Protein 2QQS (pdb70)

Sequence (227 aa):
QSITAGQKVISKHKNGRFYQCEVVRLTTETFYEVNFDDGSFSDNLYPEDIVSQDCLQFGPPAEGEVVQVRWTDGQVYGAKFVASHPIQMYQVEFEDGSQLVVKRDDVYTITAGQKVISKHKNGRFYQCEVVRLTTETFYEVNFDDGSFSDNLYPEDIVSQDCLQFGPPAEGEVVQVRWTDGQVYGAKFVASHPIQMYQVEFEDGSQLVVKRDDVYTLRHRVRHRVLR

Solvent-accessible surface area: 13959 Å² total

Structure (mmCIF, N/CA/C/O backbone):
data_2QQS
#
_entry.id   2QQS
#
_cell.length_a   54.970
_cell.length_b   27.689
_cell.length_c   82.424
_cell.angle_alpha   90.00
_cell.angle_beta   90.77
_cell.angle_gamma   90.00
#
_symmetry.space_group_name_H-M   'P 1 21 1'
#
loop_
_entity.id
_entity.type
_entity.pdbx_description
1 polymer 'JmjC domain-containing histone demethylation protein 3A'
2 polymer 'METHYLATED HISTONE H4 PEPTIDE'
3 water water
#
loop_
_atom_site.group_PDB
_atom_site.id
_atom_site.type_symbol
_atom_site.label_atom_id
_atom_site.label_alt_id
_atom_site.label_comp_id
_atom_site.label_asym_id
_atom_site.label_entity_id
_atom_site.label_seq_id
_atom_site.pdbx_PDB_ins_code
_atom_site.Cartn_x
_atom_site.Cartn_y
_atom_site.Cartn_z
_atom_site.occupancy
_atom_site.B_iso_or_equiv
_atom_site.auth_seq_id
_atom_site.auth_comp_id
_atom_site.auth_asym_id
_atom_site.auth_atom_id
_atom_site.pdbx_PDB_model_num
ATOM 1 N N . GLN A 1 4 ? 28.749 10.037 -5.279 1.00 40.09 897 GLN A N 1
ATOM 2 C CA . GLN A 1 4 ? 28.628 9.225 -4.030 1.00 40.15 897 GLN A CA 1
ATOM 3 C C . GLN A 1 4 ? 27.153 8.967 -3.635 1.00 39.80 897 GLN A C 1
ATOM 4 O O . GLN A 1 4 ? 26.661 7.831 -3.716 1.00 39.86 897 GLN A O 1
ATOM 10 N N . SER A 1 5 ? 26.459 10.024 -3.212 1.00 39.11 898 SER A N 1
ATOM 11 C CA . SER A 1 5 ? 25.115 9.900 -2.680 1.00 38.09 898 SER A CA 1
ATOM 12 C C . SER A 1 5 ? 24.095 10.771 -3.414 1.00 37.61 898 SER A C 1
ATOM 13 O O . SER A 1 5 ? 24.413 11.811 -3.988 1.00 37.42 898 SER A O 1
ATOM 16 N N . ILE A 1 6 ? 22.844 10.348 -3.312 1.00 37.21 899 ILE A N 1
ATOM 17 C CA . ILE A 1 6 ? 21.778 10.665 -4.266 1.00 36.57 899 ILE A CA 1
ATOM 18 C C . ILE A 1 6 ? 20.902 11.873 -3.855 1.00 36.27 899 ILE A C 1
ATOM 19 O O . ILE A 1 6 ? 20.680 12.111 -2.664 1.00 36.45 899 ILE A O 1
ATOM 24 N N . THR A 1 7 ? 20.424 12.631 -4.846 1.00 35.82 900 THR A N 1
ATOM 25 C CA . THR A 1 7 ? 19.437 13.709 -4.639 1.00 35.31 900 THR A CA 1
ATOM 26 C C . THR A 1 7 ? 18.373 13.630 -5.718 1.00 34.60 900 THR A C 1
ATOM 27 O O . THR A 1 7 ? 18.604 12.976 -6.738 1.00 34.66 900 THR A O 1
ATOM 31 N N . ALA A 1 8 ? 17.235 14.309 -5.506 1.00 33.56 901 ALA A N 1
ATOM 32 C CA . ALA A 1 8 ? 16.081 14.251 -6.440 1.00 32.60 901 ALA A CA 1
ATOM 33 C C . ALA A 1 8 ? 16.379 14.899 -7.783 1.00 31.85 901 ALA A C 1
ATOM 34 O O . ALA A 1 8 ? 17.063 15.919 -7.843 1.00 32.31 901 ALA A O 1
ATOM 36 N N . GLY A 1 9 ? 15.865 14.302 -8.851 1.00 30.82 902 GLY A N 1
ATOM 37 C CA . GLY A 1 9 ? 16.148 14.762 -10.202 1.00 30.23 902 GLY A CA 1
ATOM 38 C C . GLY A 1 9 ? 17.248 13.973 -10.895 1.00 29.73 902 GLY A C 1
ATOM 39 O O . GLY A 1 9 ? 17.557 14.203 -12.069 1.00 29.32 902 GLY A O 1
ATOM 40 N N . GLN A 1 10 ? 17.817 13.017 -10.172 1.00 29.12 903 GLN A N 1
ATOM 41 C CA . GLN A 1 10 ? 18.964 12.273 -10.657 1.00 28.86 903 GLN A CA 1
ATOM 42 C C . GLN A 1 10 ? 18.604 11.015 -11.446 1.00 28.40 903 GLN A C 1
ATOM 43 O O . GLN A 1 10 ? 17.706 10.275 -11.072 1.00 28.23 903 GLN A O 1
ATOM 49 N N . LYS A 1 11 ? 19.317 10.782 -12.539 1.00 27.88 904 LYS A N 1
ATOM 50 C CA . LYS A 1 11 ? 19.139 9.571 -13.311 1.00 27.50 904 LYS A CA 1
ATOM 51 C C . LYS A 1 11 ? 19.926 8.468 -12.614 1.00 27.14 904 LYS A C 1
ATOM 52 O O . LYS A 1 11 ? 21.046 8.697 -12.169 1.00 27.19 904 LYS A O 1
ATOM 58 N N . VAL A 1 12 ? 19.325 7.283 -12.495 1.00 26.69 905 VAL A N 1
ATOM 59 C CA . VAL A 1 12 ? 19.922 6.127 -11.784 1.00 26.38 905 VAL A CA 1
ATOM 60 C C . VAL A 1 12 ? 19.434 4.845 -12.440 1.00 26.26 905 VAL A C 1
ATOM 61 O O . VAL A 1 12 ? 18.561 4.902 -13.303 1.00 26.78 905 VAL A O 1
ATOM 65 N N . ILE A 1 13 ? 19.968 3.692 -12.045 1.00 25.96 906 ILE A N 1
ATOM 66 C CA . ILE A 1 13 ? 19.438 2.427 -12.579 1.00 25.99 906 ILE A CA 1
ATOM 67 C C . ILE A 1 13 ? 18.923 1.444 -11.518 1.00 25.51 906 ILE A C 1
ATOM 68 O O . ILE A 1 13 ? 19.659 1.020 -10.622 1.00 25.43 906 ILE A O 1
ATOM 73 N N . SER A 1 14 ? 17.647 1.086 -11.664 1.00 25.09 907 SER A N 1
ATOM 74 C CA . SER A 1 14 ? 16.904 0.323 -10.678 1.00 24.69 907 SER A CA 1
ATOM 75 C C . SER A 1 14 ? 15.888 -0.604 -11.338 1.00 24.38 907 SER A C 1
ATOM 76 O O . SER A 1 14 ? 15.405 -0.317 -12.439 1.00 24.81 907 SER A O 1
ATOM 79 N N . LYS A 1 15 ? 15.528 -1.681 -10.635 1.00 23.74 908 LYS A N 1
ATOM 80 C CA . LYS A 1 15 ? 14.596 -2.683 -11.163 1.00 23.08 908 LYS A CA 1
ATOM 81 C C . LYS A 1 15 ? 13.107 -2.267 -11.223 1.00 22.53 908 LYS A C 1
ATOM 82 O O . LYS A 1 15 ? 12.510 -1.850 -10.228 1.00 21.94 908 LYS A O 1
ATOM 88 N N . HIS A 1 16 ? 12.545 -2.392 -12.425 1.00 22.26 909 HIS A N 1
ATOM 89 C CA . HIS A 1 16 ? 11.131 -2.159 -12.728 1.00 22.03 909 HIS A CA 1
ATOM 90 C C . HIS A 1 16 ? 10.349 -3.419 -12.389 1.00 22.27 909 HIS A C 1
ATOM 91 O O . HIS A 1 16 ? 10.925 -4.504 -12.371 1.00 22.75 909 HIS A O 1
ATOM 98 N N . LYS A 1 17 ? 9.048 -3.303 -12.122 1.00 22.34 910 LYS A N 1
ATOM 99 C CA . LYS A 1 17 ? 8.266 -4.481 -11.685 1.00 22.54 910 LYS A CA 1
ATOM 100 C C . LYS A 1 17 ? 8.297 -5.677 -12.649 1.00 22.49 910 LYS A C 1
ATOM 101 O O . LYS A 1 17 ? 8.043 -6.816 -12.237 1.00 22.41 910 LYS A O 1
ATOM 107 N N . ASN A 1 18 ? 8.596 -5.429 -13.922 1.00 22.31 911 ASN A N 1
ATOM 108 C CA . ASN A 1 18 ? 8.726 -6.527 -14.882 1.00 22.69 911 ASN A CA 1
ATOM 109 C C . ASN A 1 18 ? 9.952 -7.445 -14.632 1.00 22.61 911 ASN A C 1
ATOM 110 O O . ASN A 1 18 ? 10.033 -8.530 -15.211 1.00 22.43 911 ASN A O 1
ATOM 115 N N . GLY A 1 19 ? 10.879 -6.996 -13.771 1.00 22.59 912 GLY A N 1
ATOM 116 C CA . GLY A 1 19 ? 12.042 -7.783 -13.316 1.00 22.30 912 GLY A CA 1
ATOM 117 C C . GLY A 1 19 ? 13.384 -7.390 -13.932 1.00 22.22 912 GLY A C 1
ATOM 118 O O . GLY A 1 19 ? 14.397 -8.066 -13.731 1.00 22.43 912 GLY A O 1
ATOM 119 N N . ARG A 1 20 ? 13.389 -6.287 -14.676 1.00 21.88 913 ARG A N 1
ATOM 120 C CA . ARG A 1 20 ? 14.550 -5.849 -15.436 1.00 21.40 913 ARG A CA 1
ATOM 121 C C . ARG A 1 20 ? 15.048 -4.478 -14.966 1.00 21.63 913 ARG A C 1
ATOM 122 O O . ARG A 1 20 ? 14.302 -3.702 -14.347 1.00 21.41 913 ARG A O 1
ATOM 130 N N . PHE A 1 21 ? 16.308 -4.179 -15.283 1.00 21.63 914 PHE A N 1
ATOM 131 C CA . PHE A 1 21 ? 16.918 -2.913 -14.902 1.00 21.72 914 PHE A CA 1
ATOM 132 C C . PHE A 1 21 ? 16.760 -1.833 -15.965 1.00 22.40 914 PHE A C 1
ATOM 133 O O . PHE A 1 21 ? 16.969 -2.090 -17.177 1.00 22.48 914 PHE A O 1
ATOM 141 N N . TYR A 1 22 ? 16.405 -0.632 -15.487 1.00 22.27 915 TYR A N 1
ATOM 142 C CA . TYR A 1 22 ? 16.101 0.503 -16.331 1.00 22.41 915 TYR A CA 1
ATOM 143 C C . TYR A 1 22 ? 16.647 1.783 -15.779 1.00 22.61 915 TYR A C 1
ATOM 144 O O . TYR A 1 22 ? 16.840 1.907 -14.589 1.00 22.27 915 TYR A O 1
ATOM 153 N N . GLN A 1 23 ? 16.842 2.749 -16.666 1.00 23.36 916 GLN A N 1
ATOM 154 C CA . GLN A 1 23 ? 16.977 4.143 -16.284 1.00 24.16 916 GLN A CA 1
ATOM 155 C C . GLN A 1 23 ? 15.790 4.572 -15.449 1.00 24.96 916 GLN A C 1
ATOM 156 O O . GLN A 1 23 ? 14.645 4.239 -15.778 1.00 24.85 916 GLN A O 1
ATOM 162 N N . CYS A 1 24 ? 16.082 5.320 -14.382 1.00 25.77 917 CYS A N 1
ATOM 163 C CA . CYS A 1 24 ? 15.091 5.841 -13.450 1.00 26.57 917 CYS A CA 1
ATOM 164 C C . CYS A 1 24 ? 15.500 7.241 -13.059 1.00 27.05 917 CYS A C 1
ATOM 165 O O . CYS A 1 24 ? 16.676 7.479 -12.843 1.00 27.67 917 CYS A O 1
ATOM 168 N N . GLU A 1 25 ? 14.538 8.161 -12.967 1.00 27.74 918 GLU A N 1
ATOM 169 C CA . GLU A 1 25 ? 14.760 9.464 -12.354 1.00 28.01 918 GLU A CA 1
ATOM 170 C C . GLU A 1 25 ? 14.114 9.498 -10.964 1.00 28.32 918 GLU A C 1
ATOM 171 O O . GLU A 1 25 ? 12.910 9.252 -10.805 1.00 28.42 918 GLU A O 1
ATOM 177 N N . VAL A 1 26 ? 14.941 9.776 -9.959 1.00 28.84 919 VAL A N 1
ATOM 178 C CA . VAL A 1 26 ? 14.514 9.938 -8.571 1.00 28.61 919 VAL A CA 1
ATOM 179 C C . VAL A 1 26 ? 13.679 11.208 -8.532 1.00 28.89 919 VAL A C 1
ATOM 180 O O . VAL A 1 26 ? 14.201 12.294 -8.748 1.00 29.20 919 VAL A O 1
ATOM 184 N N . VAL A 1 27 ? 12.382 11.071 -8.297 1.00 29.33 920 VAL A N 1
ATOM 185 C CA . VAL A 1 27 ? 11.486 12.228 -8.283 1.00 30.02 920 VAL A CA 1
ATOM 186 C C . VAL A 1 27 ? 11.344 12.789 -6.877 1.00 30.53 920 VAL A C 1
ATOM 187 O O . VAL A 1 27 ? 10.954 13.947 -6.693 1.00 30.51 920 VAL A O 1
ATOM 191 N N . ARG A 1 28 ? 11.678 11.956 -5.893 1.00 31.00 921 ARG A N 1
ATOM 192 C CA . ARG A 1 28 ? 11.420 12.260 -4.492 1.00 31.66 921 ARG A CA 1
ATOM 193 C C . ARG A 1 28 ? 12.223 11.350 -3.532 1.00 31.82 921 ARG A C 1
ATOM 194 O O . ARG A 1 28 ? 12.498 10.176 -3.829 1.00 31.29 921 ARG A O 1
ATOM 202 N N . LEU A 1 29 ? 12.598 11.943 -2.396 1.00 31.93 922 LEU A N 1
ATOM 203 C CA . LEU A 1 29 ? 13.307 11.290 -1.312 1.00 31.94 922 LEU A CA 1
ATOM 204 C C . LEU A 1 29 ? 12.452 11.306 -0.053 1.00 31.59 922 LEU A C 1
ATOM 205 O O . LEU A 1 29 ? 11.958 12.357 0.352 1.00 31.26 922 LEU A O 1
ATOM 210 N N . THR A 1 30 ? 12.292 10.142 0.571 1.00 31.57 923 THR A N 1
ATOM 211 C CA . THR A 1 30 ? 11.594 10.036 1.859 1.00 31.53 923 THR A CA 1
ATOM 212 C C . THR A 1 30 ? 12.376 9.198 2.864 1.00 31.41 923 THR A C 1
ATOM 213 O O . THR A 1 30 ? 12.900 8.124 2.533 1.00 31.41 923 THR A O 1
ATOM 217 N N . THR A 1 31 ? 12.448 9.678 4.098 1.00 31.11 924 THR A N 1
ATOM 218 C CA . THR A 1 31 ? 12.900 8.817 5.172 1.00 30.91 924 THR A CA 1
ATOM 219 C C . THR A 1 31 ? 11.710 8.002 5.665 1.00 30.33 924 THR A C 1
ATOM 220 O O . THR A 1 31 ? 10.620 8.526 5.891 1.00 30.13 924 THR A O 1
ATOM 224 N N . GLU A 1 32 ? 11.908 6.699 5.765 1.00 29.97 925 GLU A N 1
ATOM 225 C CA . GLU A 1 32 ? 10.844 5.822 6.184 1.00 29.70 925 GLU A CA 1
ATOM 226 C C . GLU A 1 32 ? 11.381 4.698 7.044 1.00 29.28 925 GLU A C 1
ATOM 227 O O . GLU A 1 32 ? 12.310 3.990 6.660 1.00 28.78 925 GLU A O 1
ATOM 233 N N . THR A 1 33 ? 10.738 4.547 8.203 1.00 29.26 926 THR A N 1
ATOM 234 C CA . THR A 1 33 ? 11.209 3.728 9.328 1.00 28.76 926 THR A CA 1
ATOM 235 C C . THR A 1 33 ? 10.586 2.324 9.366 1.00 27.88 926 THR A C 1
ATOM 236 O O . THR A 1 33 ? 9.381 2.156 9.195 1.00 28.10 926 THR A O 1
ATOM 240 N N . PHE A 1 34 ? 11.419 1.322 9.622 1.00 26.87 927 PHE A N 1
ATOM 241 C CA . PHE A 1 34 ? 10.965 -0.055 9.773 1.00 25.37 927 PHE A CA 1
ATOM 242 C C . PHE A 1 34 ? 11.284 -0.519 11.186 1.00 24.74 927 PHE A C 1
ATOM 243 O O . PHE A 1 34 ? 12.066 0.129 11.873 1.00 24.78 927 PHE A O 1
ATOM 251 N N . TYR A 1 35 ? 10.691 -1.641 11.607 1.00 23.88 928 TYR A N 1
ATOM 252 C CA . TYR A 1 35 ? 10.864 -2.158 12.960 1.00 23.01 928 TYR A CA 1
ATOM 253 C C . TYR A 1 35 ? 11.465 -3.550 12.945 1.00 23.15 928 TYR A C 1
ATOM 254 O O . TYR A 1 35 ? 10.997 -4.428 12.204 1.00 22.49 928 TYR A O 1
ATOM 263 N N . GLU A 1 36 ? 12.503 -3.740 13.763 1.00 23.26 929 GLU A N 1
ATOM 264 C CA . GLU A 1 36 ? 13.109 -5.057 13.968 1.00 23.47 929 GLU A CA 1
ATOM 265 C C . GLU A 1 36 ? 12.573 -5.638 15.257 1.00 23.51 929 GLU A C 1
ATOM 266 O O . GLU A 1 36 ? 12.596 -4.962 16.307 1.00 23.27 929 GLU A O 1
ATOM 272 N N . VAL A 1 37 ? 12.097 -6.885 15.164 1.00 23.53 930 VAL A N 1
ATOM 273 C CA . VAL A 1 37 ?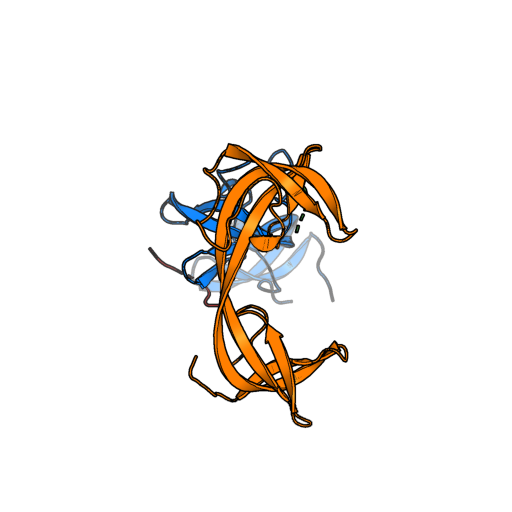 11.466 -7.603 16.297 1.00 24.11 930 VAL A CA 1
ATOM 274 C C . VAL A 1 37 ? 12.080 -8.990 16.478 1.00 24.59 930 VAL A C 1
ATOM 275 O O . VAL A 1 37 ? 12.721 -9.515 15.555 1.00 25.10 930 VAL A O 1
ATOM 279 N N . ASN A 1 38 ? 11.893 -9.575 17.662 1.00 24.64 931 ASN A N 1
ATOM 280 C CA . ASN A 1 38 ? 12.323 -10.959 17.923 1.00 24.60 931 ASN A CA 1
ATOM 281 C C . ASN A 1 38 ? 11.165 -11.900 18.219 1.00 24.66 931 ASN A C 1
ATOM 282 O O . ASN A 1 38 ? 10.772 -12.078 19.385 1.00 25.08 931 ASN A O 1
ATOM 287 N N . PHE A 1 39 ? 10.624 -12.507 17.173 1.00 24.19 932 PHE A N 1
ATOM 288 C CA . PHE A 1 39 ? 9.529 -13.445 17.357 1.00 24.37 932 PHE A CA 1
ATOM 289 C C . PHE A 1 39 ? 9.850 -14.554 18.355 1.00 24.47 932 PHE A C 1
ATOM 290 O O . PHE A 1 39 ? 10.932 -15.131 18.335 1.00 24.53 932 PHE A O 1
ATOM 298 N N . ASP A 1 40 ? 8.901 -14.831 19.239 1.00 25.00 933 ASP A N 1
ATOM 299 C CA . ASP A 1 40 ? 9.066 -15.883 20.260 1.00 25.53 933 ASP A CA 1
ATOM 300 C C . ASP A 1 40 ? 9.267 -17.282 19.625 1.00 25.26 933 ASP A C 1
ATOM 301 O O . ASP A 1 40 ? 9.312 -18.293 20.320 1.00 24.84 933 ASP A O 1
ATOM 306 N N . ASP A 1 41 ? 9.390 -17.332 18.302 1.00 25.12 934 ASP A N 1
ATOM 307 C CA . ASP A 1 41 ? 9.709 -18.582 17.635 1.00 25.14 934 ASP A CA 1
ATOM 308 C C . ASP A 1 41 ? 11.156 -18.579 17.172 1.00 25.03 934 ASP A C 1
ATOM 309 O O . ASP A 1 41 ? 11.539 -19.363 16.308 1.00 25.02 934 ASP A O 1
ATOM 314 N N . GLY A 1 42 ? 11.941 -17.667 17.732 1.00 24.91 935 GLY A N 1
ATOM 315 C CA . GLY A 1 42 ? 13.367 -17.608 17.470 1.00 25.07 935 GLY A CA 1
ATOM 316 C C . GLY A 1 42 ? 13.781 -16.987 16.152 1.00 25.37 935 GLY A C 1
ATOM 317 O O . GLY A 1 42 ? 14.967 -16.955 15.840 1.00 25.73 935 GLY A O 1
ATOM 318 N N . SER A 1 43 ? 12.821 -16.513 15.366 1.00 25.56 936 SER A N 1
ATOM 319 C CA . SER A 1 43 ? 13.142 -15.804 14.139 1.00 25.84 936 SER A CA 1
ATOM 320 C C . SER A 1 43 ? 13.004 -14.302 14.402 1.00 26.25 936 SER A C 1
ATOM 321 O O . SER A 1 43 ? 12.900 -13.887 15.561 1.00 26.64 936 SER A O 1
ATOM 324 N N . PHE A 1 44 ? 13.015 -13.500 13.333 1.00 26.38 937 PHE A N 1
ATOM 325 C CA . PHE A 1 44 ? 13.003 -12.034 13.438 1.00 26.53 937 PHE A CA 1
ATOM 326 C C . PHE A 1 44 ? 12.478 -11.334 12.182 1.00 26.47 937 PHE A C 1
ATOM 327 O O . PHE A 1 44 ? 12.202 -11.964 11.166 1.00 26.59 937 PHE A O 1
ATOM 335 N N . SER A 1 45 ? 12.337 -10.020 12.246 1.00 26.13 938 SER A N 1
ATOM 336 C CA . SER A 1 45 ? 12.060 -9.280 11.038 1.00 26.19 938 SER A CA 1
ATOM 337 C C . SER A 1 45 ? 12.437 -7.831 11.228 1.00 25.58 938 SER A C 1
ATOM 338 O O . SER A 1 45 ? 12.162 -7.252 12.268 1.00 26.23 938 SER A O 1
ATOM 341 N N . ASP A 1 46 ? 13.090 -7.239 10.243 1.00 25.05 939 ASP A N 1
ATOM 342 C CA . ASP A 1 46 ? 13.384 -5.814 10.333 1.00 24.58 939 ASP A CA 1
ATOM 343 C C . ASP A 1 46 ? 12.716 -5.025 9.225 1.00 24.25 939 ASP A C 1
ATOM 344 O O . ASP A 1 46 ? 12.990 -3.835 9.065 1.00 24.47 939 ASP A O 1
ATOM 349 N N . ASN A 1 47 ? 11.862 -5.676 8.442 1.00 23.81 940 ASN A N 1
ATOM 350 C CA . ASN A 1 47 ? 11.136 -4.951 7.422 1.00 23.77 940 ASN A CA 1
ATOM 351 C C . ASN A 1 47 ? 9.679 -4.690 7.829 1.00 23.77 940 ASN A C 1
ATOM 352 O O . ASN A 1 47 ? 8.770 -4.700 6.988 1.00 24.20 940 ASN A O 1
ATOM 357 N N . LEU A 1 48 ? 9.485 -4.406 9.119 1.00 23.29 941 LEU A N 1
ATOM 358 C CA . LEU A 1 48 ? 8.165 -4.180 9.672 1.00 22.79 941 LEU A CA 1
ATOM 359 C C . LEU A 1 48 ? 7.796 -2.729 9.785 1.00 22.58 941 LEU A C 1
ATOM 360 O O . LEU A 1 48 ? 8.523 -1.932 10.347 1.00 22.08 941 LEU A O 1
ATOM 365 N N . TYR A 1 49 ? 6.609 -2.426 9.284 1.00 22.81 942 TYR A N 1
ATOM 366 C CA . TYR A 1 49 ? 6.003 -1.127 9.437 1.00 22.50 942 TYR A CA 1
ATOM 367 C C . TYR A 1 49 ? 5.470 -1.001 10.843 1.00 21.87 942 TYR A C 1
ATOM 368 O O . TYR A 1 49 ? 4.883 -1.959 11.373 1.00 21.53 942 TYR A O 1
ATOM 377 N N . PRO A 1 50 ? 5.668 0.187 11.450 1.00 21.29 943 PRO A N 1
ATOM 378 C CA . PRO A 1 50 ? 5.195 0.557 12.787 1.00 21.00 943 PRO A CA 1
ATOM 379 C C . PRO A 1 50 ? 3.736 0.210 13.071 1.00 20.77 943 PRO A C 1
ATOM 380 O O . PRO A 1 50 ? 3.395 -0.097 14.201 1.00 20.81 943 PRO A O 1
ATOM 384 N N . GLU A 1 51 ? 2.888 0.234 12.049 1.00 21.04 944 GLU A N 1
ATOM 385 C CA . GLU A 1 51 ? 1.467 -0.064 12.230 1.00 21.04 944 GLU A CA 1
ATOM 386 C C . GLU A 1 51 ? 1.243 -1.519 12.609 1.00 21.24 944 GLU A C 1
ATOM 387 O O . GLU A 1 51 ? 0.212 -1.850 13.186 1.00 21.83 944 GLU A O 1
ATOM 393 N N . ASP A 1 52 ? 2.210 -2.386 12.316 1.00 21.22 945 ASP A N 1
ATOM 394 C CA . ASP A 1 52 ? 2.032 -3.813 12.610 1.00 20.99 945 ASP A CA 1
ATOM 395 C C . ASP A 1 52 ? 2.256 -4.163 14.076 1.00 19.99 945 ASP A C 1
ATOM 396 O O . ASP A 1 52 ? 2.012 -5.297 14.449 1.00 20.33 945 ASP A O 1
ATOM 401 N N . ILE A 1 53 ? 2.731 -3.221 14.894 1.00 19.25 946 ILE A N 1
ATOM 402 C CA . ILE A 1 53 ? 2.750 -3.426 16.357 1.00 18.63 946 ILE A CA 1
ATOM 403 C C . ILE A 1 53 ? 1.380 -3.001 16.881 1.00 18.72 946 ILE A C 1
ATOM 404 O O . ILE A 1 53 ? 1.073 -1.815 16.941 1.00 18.93 946 ILE A O 1
ATOM 409 N N . VAL A 1 54 ? 0.565 -3.992 17.234 1.00 18.28 947 VAL A N 1
ATOM 410 C CA . VAL A 1 54 ? -0.837 -3.774 17.532 1.00 17.90 947 VAL A CA 1
ATOM 411 C C . VAL A 1 54 ? -1.074 -3.561 19.027 1.00 17.94 947 VAL A C 1
ATOM 412 O O . VAL A 1 54 ? -2.167 -3.164 19.428 1.00 17.87 947 VAL A O 1
ATOM 416 N N . SER A 1 55 ? -0.039 -3.841 19.826 1.00 17.81 948 SER A N 1
ATOM 417 C CA . SER A 1 55 ? -0.075 -3.831 21.286 1.00 17.61 948 SER A CA 1
ATOM 418 C C . SER A 1 55 ? 0.035 -2.434 21.916 1.00 17.93 948 SER A C 1
ATOM 419 O O . SER A 1 55 ? -0.452 -2.194 23.025 1.00 17.62 948 SER A O 1
ATOM 422 N N . GLN A 1 56 ? 0.680 -1.516 21.203 1.00 18.47 949 GLN A N 1
ATOM 423 C CA . GLN A 1 56 ? 0.726 -0.100 21.562 1.00 18.54 949 GLN A CA 1
ATOM 424 C C . GLN A 1 56 ? 0.734 0.656 20.254 1.00 19.12 949 GLN A C 1
ATOM 425 O O . GLN A 1 56 ? 1.060 0.078 19.217 1.00 18.65 949 GLN A O 1
ATOM 431 N N . ASP A 1 57 ? 0.356 1.939 20.287 1.00 20.11 950 ASP A N 1
ATOM 432 C CA . ASP A 1 57 ? 0.426 2.760 19.080 1.00 20.21 950 ASP A CA 1
ATOM 433 C C . ASP A 1 57 ? 1.796 3.354 18.911 1.00 19.77 950 ASP A C 1
ATOM 434 O O . ASP A 1 57 ? 2.216 4.182 19.701 1.00 19.46 950 ASP A O 1
ATOM 439 N N . CYS A 1 58 ? 2.463 2.927 17.843 1.00 19.83 951 CYS A N 1
ATOM 440 C CA . CYS A 1 58 ? 3.817 3.353 17.543 1.00 19.69 951 CYS A CA 1
ATOM 441 C C . CYS A 1 58 ? 3.817 4.353 16.405 1.00 19.74 951 CYS A C 1
ATOM 442 O O . CYS A 1 58 ? 4.804 5.065 16.188 1.00 19.64 951 CYS A O 1
ATOM 445 N N . LEU A 1 59 ? 2.707 4.392 15.679 1.00 19.55 952 LEU A N 1
ATOM 446 C CA . LEU A 1 59 ? 2.553 5.323 14.577 1.00 20.28 952 LEU A CA 1
ATOM 447 C C . LEU A 1 59 ? 2.183 6.705 15.123 1.00 20.46 952 LEU A C 1
ATOM 448 O O . LEU A 1 59 ? 2.189 7.715 14.408 1.00 20.57 952 LEU A O 1
ATOM 453 N N . GLN A 1 60 ? 1.886 6.731 16.415 1.00 20.74 953 GLN A N 1
ATOM 454 C CA . GLN A 1 60 ? 1.423 7.925 17.076 1.00 20.51 953 GLN A CA 1
ATOM 455 C C . GLN A 1 60 ? 2.396 8.276 18.211 1.00 20.11 953 GLN A C 1
ATOM 456 O O . GLN A 1 60 ? 2.599 9.462 18.479 1.00 20.69 953 GLN A O 1
ATOM 462 N N . PHE A 1 61 ? 3.026 7.280 18.842 1.00 19.23 954 PHE A N 1
ATOM 463 C CA . PHE A 1 61 ? 3.887 7.564 20.018 1.00 19.15 954 PHE A CA 1
ATOM 464 C C . PHE A 1 61 ? 5.383 7.239 19.907 1.00 19.43 954 PHE A C 1
ATOM 465 O O . PHE A 1 61 ? 6.152 7.593 20.810 1.00 19.46 954 PHE A O 1
ATOM 473 N N . GLY A 1 62 ? 5.788 6.596 18.808 1.00 19.84 955 GLY A N 1
ATOM 474 C CA . GLY A 1 62 ? 7.184 6.203 18.589 1.00 19.87 955 GLY A CA 1
ATOM 475 C C . GLY A 1 62 ? 7.443 4.747 18.918 1.00 20.31 955 GLY A C 1
ATOM 476 O O . GLY A 1 62 ? 6.540 4.032 19.332 1.00 20.72 955 GLY A O 1
ATOM 477 N N . PRO A 1 63 ? 8.684 4.289 18.725 1.00 20.98 956 PRO A N 1
ATOM 478 C CA . PRO A 1 63 ? 9.024 2.865 18.931 1.00 21.24 956 PRO A CA 1
ATOM 479 C C . PRO A 1 63 ? 8.801 2.409 20.366 1.00 21.14 956 PRO A C 1
ATOM 480 O O . PRO A 1 63 ? 8.833 3.237 21.283 1.00 21.28 956 PRO A O 1
ATOM 484 N N . PRO A 1 64 ? 8.581 1.105 20.570 1.00 20.84 957 PRO A N 1
ATOM 485 C CA . PRO A 1 64 ? 8.579 0.558 21.909 1.00 21.27 957 PRO A CA 1
ATOM 486 C C . PRO A 1 64 ? 9.946 0.743 22.552 1.00 21.65 957 PRO A C 1
ATOM 487 O O . PRO A 1 64 ? 10.930 0.995 21.837 1.00 22.26 957 PRO A O 1
ATOM 491 N N . ALA A 1 65 ? 10.014 0.612 23.878 1.00 21.41 958 ALA A N 1
ATOM 492 C CA . ALA A 1 65 ? 11.292 0.461 24.569 1.00 21.27 958 ALA A CA 1
ATOM 493 C C . ALA A 1 65 ? 12.018 -0.726 23.947 1.00 21.40 958 ALA A C 1
ATOM 494 O O . ALA A 1 65 ? 11.384 -1.640 23.390 1.00 21.51 958 ALA A O 1
ATOM 496 N N . GLU A 1 66 ? 13.343 -0.717 24.029 1.00 21.21 959 GLU A N 1
ATOM 497 C CA . GLU A 1 66 ? 14.108 -1.823 23.506 1.00 20.94 959 GLU A CA 1
ATOM 498 C C . GLU A 1 66 ? 13.743 -3.051 24.336 1.00 20.43 959 GLU A C 1
ATOM 499 O O . GLU A 1 66 ? 13.379 -2.915 25.510 1.00 20.27 959 GLU A O 1
ATOM 505 N N . GLY A 1 67 ? 13.810 -4.240 23.731 1.00 19.99 960 GLY A N 1
ATOM 506 C CA . GLY A 1 67 ? 13.482 -5.498 24.427 1.00 19.13 960 GLY A CA 1
ATOM 507 C C . GLY A 1 67 ? 12.054 -5.623 24.948 1.00 18.74 960 GLY A C 1
ATOM 508 O O . GLY A 1 67 ? 11.722 -6.596 25.637 1.00 19.05 960 GLY A O 1
ATOM 509 N N . GLU A 1 68 ? 11.218 -4.637 24.617 1.00 18.04 961 GLU A N 1
ATOM 510 C CA . GLU A 1 68 ? 9.797 -4.591 24.992 1.00 16.96 961 GLU A CA 1
ATOM 511 C C . GLU A 1 68 ? 9.025 -5.781 24.390 1.00 16.52 961 GLU A C 1
ATOM 512 O O . GLU A 1 68 ? 9.193 -6.129 23.203 1.00 15.77 961 GLU A O 1
ATOM 518 N N . VAL A 1 69 ? 8.194 -6.412 25.218 1.00 15.86 962 VAL A N 1
ATOM 519 C CA . VAL A 1 69 ? 7.290 -7.473 24.747 1.00 14.90 962 VAL A CA 1
ATOM 520 C C . VAL A 1 69 ? 6.211 -6.811 23.903 1.00 14.35 962 VAL A C 1
ATOM 521 O O . VAL A 1 69 ? 5.611 -5.832 24.343 1.00 13.99 962 VAL A O 1
ATOM 525 N N . VAL A 1 70 ? 6.000 -7.313 22.683 1.00 13.99 963 VAL A N 1
ATOM 526 C CA . VAL A 1 70 ? 5.080 -6.665 21.727 1.00 13.85 963 VAL A CA 1
ATOM 527 C C . VAL A 1 70 ? 4.212 -7.658 20.946 1.00 14.29 963 VAL A C 1
ATOM 528 O O . VAL A 1 70 ? 4.644 -8.769 20.689 1.00 14.13 963 VAL A O 1
ATOM 532 N N . GLN A 1 71 ? 2.996 -7.245 20.571 1.00 14.95 964 GLN A N 1
ATOM 533 C CA . GLN A 1 71 ? 2.173 -8.001 19.603 1.00 15.42 964 GLN A CA 1
ATOM 534 C C . GLN A 1 71 ? 2.275 -7.471 18.169 1.00 15.26 964 GLN A C 1
ATOM 535 O O . GLN A 1 71 ? 2.143 -6.265 17.913 1.00 14.75 964 GLN A O 1
ATOM 541 N N . VAL A 1 72 ? 2.491 -8.387 17.231 1.00 15.19 965 VAL A N 1
ATOM 542 C CA . VAL A 1 72 ? 2.794 -7.982 15.862 1.00 14.87 965 VAL A CA 1
ATOM 543 C C . VAL A 1 72 ? 1.956 -8.746 14.866 1.00 14.76 965 VAL A C 1
ATOM 544 O O . VAL A 1 72 ? 1.923 -9.995 14.893 1.00 14.38 965 VAL A O 1
ATOM 548 N N . ARG A 1 73 ? 1.266 -7.976 14.018 1.00 14.23 966 ARG A N 1
ATOM 549 C CA . ARG A 1 73 ? 0.587 -8.507 12.859 1.00 13.96 966 ARG A CA 1
ATOM 550 C C . ARG A 1 73 ? 1.617 -8.875 11.785 1.00 14.15 966 ARG A C 1
ATOM 551 O O . ARG A 1 73 ? 2.310 -8.025 11.215 1.00 14.36 966 ARG A O 1
ATOM 559 N N . TRP A 1 74 ? 1.739 -10.169 11.543 1.00 14.45 967 TRP A N 1
ATOM 560 C CA . TRP A 1 74 ? 2.609 -10.679 10.491 1.00 14.67 967 TRP A CA 1
ATOM 561 C C . TRP A 1 74 ? 1.925 -10.433 9.133 1.00 14.67 967 TRP A C 1
ATOM 562 O O . TRP A 1 74 ? 0.828 -9.867 9.088 1.00 14.39 967 TRP A O 1
ATOM 573 N N . THR A 1 75 ? 2.581 -10.838 8.042 1.00 14.80 968 THR A N 1
ATOM 574 C CA . THR A 1 75 ? 2.158 -10.477 6.681 1.00 14.72 968 THR A CA 1
ATOM 575 C C . THR A 1 75 ? 0.960 -11.301 6.224 1.00 14.87 968 THR A C 1
ATOM 576 O O . THR A 1 75 ? 0.403 -11.059 5.139 1.00 14.41 968 THR A O 1
ATOM 580 N N . ASP A 1 76 ? 0.593 -12.289 7.047 1.00 14.69 969 ASP A N 1
ATOM 581 C CA . ASP A 1 76 ? -0.630 -13.051 6.848 1.00 14.79 969 ASP A CA 1
ATOM 582 C C . ASP A 1 76 ? -1.743 -12.421 7.724 1.00 14.81 969 ASP A C 1
ATOM 583 O O . ASP A 1 76 ? -2.785 -13.049 8.013 1.00 15.34 969 ASP A O 1
ATOM 588 N N . GLY A 1 77 ? -1.512 -11.171 8.131 1.00 13.93 970 GLY A N 1
ATOM 589 C CA . GLY A 1 77 ? -2.449 -10.448 8.973 1.00 13.24 970 GLY A CA 1
ATOM 590 C C . GLY A 1 77 ? -2.784 -11.095 10.311 1.00 13.06 970 GLY A C 1
ATOM 591 O O . GLY A 1 77 ? -3.699 -10.615 10.988 1.00 12.75 970 GLY A O 1
ATOM 592 N N . GLN A 1 78 ? -2.068 -12.173 10.687 1.00 12.42 971 GLN A N 1
ATOM 593 C CA . GLN A 1 78 ? -2.248 -12.838 12.002 1.00 12.42 971 GLN A CA 1
ATOM 594 C C . GLN A 1 78 ? -1.225 -12.389 13.046 1.00 12.12 971 GLN A C 1
ATOM 595 O O . GLN A 1 78 ? -0.088 -12.103 12.713 1.00 12.18 971 GLN A O 1
ATOM 601 N N . VAL A 1 79 ? -1.647 -12.322 14.307 1.00 12.34 972 VAL A N 1
ATOM 602 C CA . VAL A 1 79 ? -0.883 -11.628 15.365 1.00 12.67 972 VAL A CA 1
ATOM 603 C C . VAL A 1 79 ? -0.012 -12.534 16.240 1.00 13.06 972 VAL A C 1
A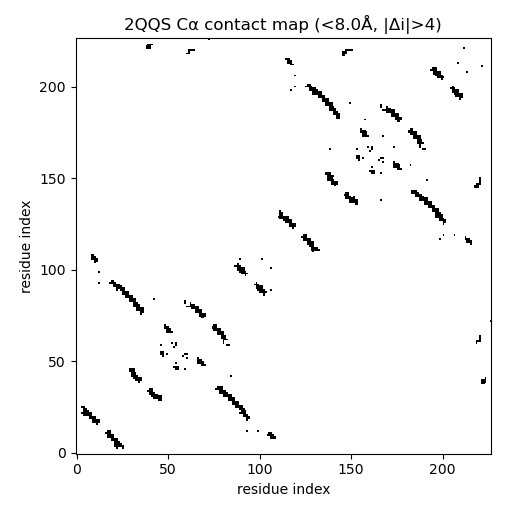TOM 604 O O . VAL A 1 79 ? -0.507 -13.436 16.900 1.00 12.88 972 VAL A O 1
ATOM 608 N N . TYR A 1 80 ? 1.289 -12.261 16.247 1.00 13.77 973 TYR A N 1
ATOM 609 C CA . TYR A 1 80 ? 2.254 -13.095 16.945 1.00 14.20 973 TYR A CA 1
ATOM 610 C C . TYR A 1 80 ? 2.931 -12.316 18.050 1.00 14.89 973 TYR A C 1
ATOM 611 O O . TYR A 1 80 ? 3.046 -11.075 17.980 1.00 15.42 973 TYR A O 1
ATOM 620 N N . GLY A 1 81 ? 3.375 -13.053 19.064 1.00 15.05 974 GLY A N 1
ATOM 621 C CA . GLY A 1 81 ? 4.185 -12.499 20.131 1.00 15.35 974 GLY A CA 1
ATOM 622 C C . GLY A 1 81 ? 5.612 -12.315 19.658 1.00 15.56 974 GLY A C 1
ATOM 623 O O . GLY A 1 81 ? 6.158 -13.187 18.982 1.00 15.29 974 GLY A O 1
ATOM 624 N N . ALA A 1 82 ? 6.192 -11.159 20.010 1.00 16.36 975 ALA A N 1
ATOM 625 C CA . ALA A 1 82 ? 7.604 -10.807 19.757 1.00 16.35 975 ALA A CA 1
ATOM 626 C C . ALA A 1 82 ? 8.250 -10.064 20.932 1.00 16.46 975 ALA A C 1
ATOM 627 O O . ALA A 1 82 ? 7.836 -10.189 22.083 1.00 16.21 975 ALA A O 1
ATOM 629 N N . LYS A 1 83 ? 9.267 -9.280 20.604 1.00 17.03 976 LYS A N 1
ATOM 630 C CA . LYS A 1 83 ? 10.152 -8.638 21.572 1.00 17.43 976 LYS A CA 1
ATOM 631 C C . LYS A 1 83 ? 10.949 -7.560 20.804 1.00 17.49 976 LYS A C 1
ATOM 632 O O . LYS A 1 83 ? 11.782 -7.891 19.926 1.00 17.16 976 LYS A O 1
ATOM 638 N N . PHE A 1 84 ? 10.680 -6.282 21.113 1.00 17.65 977 PHE A N 1
ATOM 639 C CA . PHE A 1 84 ? 11.194 -5.166 20.290 1.00 17.87 977 PHE A CA 1
ATOM 640 C C . PHE A 1 84 ? 12.712 -5.089 20.268 1.00 18.14 977 PHE A C 1
ATOM 641 O O . PHE A 1 84 ? 13.340 -4.929 21.315 1.00 18.34 977 PHE A O 1
ATOM 649 N N . VAL A 1 85 ? 13.303 -5.216 19.082 1.00 18.29 978 VAL A N 1
ATOM 650 C CA . VAL A 1 85 ? 14.744 -5.058 18.983 1.00 18.66 978 VAL A CA 1
ATOM 651 C C . VAL A 1 85 ? 15.079 -3.602 18.752 1.00 18.99 978 VAL A C 1
ATOM 652 O O . VAL A 1 85 ? 15.719 -2.967 19.594 1.00 18.78 978 VAL A O 1
ATOM 656 N N . ALA A 1 86 ? 14.632 -3.081 17.612 1.00 19.55 979 ALA A N 1
ATOM 657 C CA . ALA A 1 86 ? 15.153 -1.811 17.118 1.00 20.11 979 ALA A CA 1
ATOM 658 C C . ALA A 1 86 ? 14.261 -1.154 16.065 1.00 20.32 979 ALA A C 1
ATOM 659 O O . ALA A 1 86 ? 13.380 -1.802 15.478 1.00 21.14 979 ALA A O 1
ATOM 661 N N . SER A 1 87 ? 14.485 0.139 15.858 1.00 20.29 980 SER A N 1
ATOM 662 C CA . SER A 1 87 ? 13.780 0.926 14.856 1.00 20.37 980 SER A CA 1
ATOM 663 C C . SER A 1 87 ? 14.779 1.527 13.845 1.00 20.46 980 SER A C 1
ATOM 664 O O . SER A 1 87 ? 15.604 2.397 14.194 1.00 20.08 980 SER A O 1
ATOM 667 N N . HIS A 1 88 ? 14.671 1.048 12.597 1.00 20.60 981 HIS A N 1
ATOM 668 C CA . HIS A 1 88 ? 15.585 1.361 11.496 1.00 20.52 981 HIS A CA 1
ATOM 669 C C . HIS A 1 88 ? 15.085 2.438 10.537 1.00 21.55 981 HIS A C 1
ATOM 670 O O . HIS A 1 88 ? 14.293 2.166 9.607 1.00 21.06 981 HIS A O 1
ATOM 677 N N . PRO A 1 89 ? 15.560 3.675 10.753 1.00 22.46 982 PRO A N 1
ATOM 678 C CA . PRO A 1 89 ? 15.232 4.824 9.912 1.00 23.02 982 PRO A CA 1
ATOM 679 C C . PRO A 1 89 ? 16.005 4.756 8.589 1.00 23.45 982 PRO A C 1
ATOM 680 O O . PRO A 1 89 ? 17.222 4.992 8.563 1.00 23.63 982 PRO A O 1
ATOM 684 N N . ILE A 1 90 ? 15.303 4.416 7.511 1.00 23.56 983 ILE A N 1
ATOM 685 C CA . ILE A 1 90 ? 15.927 4.260 6.206 1.00 23.73 983 ILE A CA 1
ATOM 686 C C . ILE A 1 90 ? 15.486 5.356 5.243 1.00 23.98 983 ILE A C 1
ATOM 687 O O . ILE A 1 90 ? 14.312 5.751 5.208 1.00 24.22 983 ILE A O 1
ATOM 692 N N . GLN A 1 91 ? 16.449 5.840 4.468 1.00 24.12 984 GLN A N 1
ATOM 693 C CA . GLN A 1 91 ? 16.192 6.769 3.390 1.00 24.48 984 GLN A CA 1
ATOM 694 C C . GLN A 1 91 ? 15.765 5.929 2.188 1.00 24.34 984 GLN A C 1
ATOM 695 O O . GLN A 1 91 ? 16.497 5.038 1.753 1.00 24.57 984 GLN A O 1
ATOM 701 N N . MET A 1 92 ? 14.554 6.190 1.701 1.00 24.05 985 MET A N 1
ATOM 702 C CA . MET A 1 92 ? 13.970 5.472 0.575 1.00 23.71 985 MET A CA 1
ATOM 703 C C . MET A 1 92 ? 13.979 6.388 -0.612 1.00 23.69 985 MET A C 1
ATOM 704 O O . MET A 1 92 ? 13.978 7.611 -0.469 1.00 23.70 985 MET A O 1
ATOM 709 N N . TYR A 1 93 ? 13.956 5.789 -1.794 1.00 23.92 986 TYR A N 1
ATOM 710 C CA . TYR A 1 93 ? 14.067 6.543 -3.033 1.00 23.70 986 TYR A CA 1
ATOM 711 C C . TYR A 1 93 ? 12.894 6.229 -3.937 1.00 23.43 986 TYR A C 1
ATOM 712 O O . TYR A 1 93 ? 12.731 5.097 -4.389 1.00 23.52 986 TYR A O 1
ATOM 721 N N . GLN A 1 94 ? 12.047 7.224 -4.161 1.00 23.03 987 GLN A N 1
ATOM 722 C CA . GLN A 1 94 ? 11.021 7.096 -5.171 1.00 22.95 987 GLN A CA 1
ATOM 723 C C . GLN A 1 94 ? 11.611 7.497 -6.525 1.00 23.34 987 GLN A C 1
ATOM 724 O O . GLN A 1 94 ? 12.082 8.615 -6.721 1.00 23.60 987 GLN A O 1
ATOM 730 N N . VAL A 1 95 ? 11.589 6.556 -7.450 1.00 23.65 988 VAL A N 1
ATOM 731 C CA . VAL A 1 95 ? 12.108 6.762 -8.782 1.00 23.85 988 VAL A CA 1
ATOM 732 C C . VAL A 1 95 ? 10.935 6.805 -9.758 1.00 24.04 988 VAL A C 1
ATOM 733 O O . VAL A 1 95 ? 9.778 6.632 -9.356 1.00 23.98 988 VAL A O 1
ATOM 737 N N . GLU A 1 96 ? 11.243 7.035 -11.036 1.00 23.89 989 GLU A N 1
ATOM 738 C CA . GLU A 1 96 ? 10.242 6.933 -12.084 1.00 23.78 989 GLU A CA 1
ATOM 739 C C . GLU A 1 96 ? 10.859 6.449 -13.379 1.00 23.30 989 GLU A C 1
ATOM 740 O O . GLU A 1 96 ? 11.946 6.885 -13.764 1.00 23.07 989 GLU A O 1
ATOM 746 N N . PHE A 1 97 ? 10.138 5.554 -14.045 1.00 22.86 990 PHE A N 1
ATOM 747 C CA . PHE A 1 97 ? 10.564 4.990 -15.311 1.00 22.48 990 PHE A 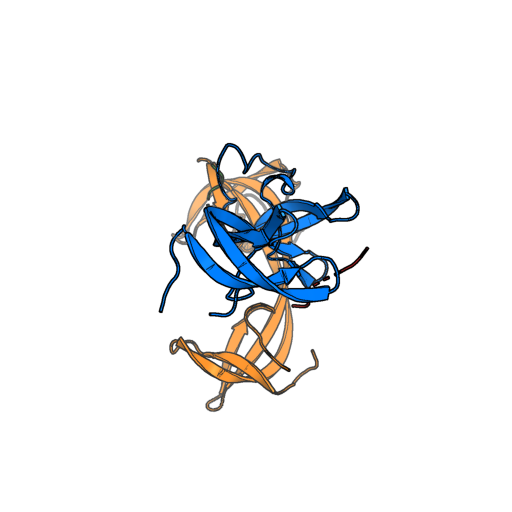CA 1
ATOM 748 C C . PHE A 1 97 ? 9.851 5.702 -16.454 1.00 22.75 990 PHE A C 1
ATOM 749 O O . PHE A 1 97 ? 8.921 6.478 -16.243 1.00 22.78 990 PHE A O 1
ATOM 757 N N . GLU A 1 98 ? 10.302 5.406 -17.664 1.00 23.17 991 GLU A N 1
ATOM 758 C CA . GLU A 1 98 ? 9.884 6.075 -18.897 1.00 23.29 991 GLU A CA 1
ATOM 759 C C . GLU A 1 98 ? 8.446 5.814 -19.238 1.00 22.70 991 GLU A C 1
ATOM 760 O O . GLU A 1 98 ? 7.784 6.653 -19.842 1.00 22.70 991 GLU A O 1
ATOM 766 N N . ASP A 1 99 ? 7.955 4.639 -18.869 1.00 22.48 992 ASP A N 1
ATOM 767 C CA . ASP A 1 99 ? 6.520 4.378 -19.012 1.00 22.08 992 ASP A CA 1
ATOM 768 C C . ASP A 1 99 ? 5.714 5.156 -17.974 1.00 21.79 992 ASP A C 1
ATOM 769 O O . ASP A 1 99 ? 4.507 5.193 -18.050 1.00 21.97 992 ASP A O 1
ATOM 774 N N . GLY A 1 100 ? 6.398 5.780 -17.021 1.00 21.33 993 GLY A N 1
ATOM 775 C CA . GLY A 1 100 ? 5.739 6.622 -16.053 1.00 21.10 993 GLY A CA 1
ATOM 776 C C . GLY A 1 100 ? 5.488 5.911 -14.742 1.00 21.10 993 GLY A C 1
ATOM 777 O O . GLY A 1 100 ? 4.870 6.473 -13.837 1.00 21.20 993 GLY A O 1
ATOM 778 N N . SER A 1 101 ? 5.966 4.671 -14.628 1.00 21.06 994 SER A N 1
ATOM 779 C CA . SER A 1 101 ? 5.809 3.885 -13.403 1.00 20.22 994 SER A CA 1
ATOM 780 C C . SER A 1 101 ? 6.685 4.456 -12.312 1.00 19.98 994 SER A C 1
ATOM 781 O O . SER A 1 101 ? 7.513 5.341 -12.556 1.00 20.23 994 SER A O 1
ATOM 784 N N . GLN A 1 102 ? 6.471 3.982 -11.093 1.00 19.74 995 GLN A N 1
ATOM 785 C CA . GLN A 1 102 ? 7.153 4.541 -9.940 1.00 19.53 995 GLN A CA 1
ATOM 786 C C . GLN A 1 102 ? 7.222 3.528 -8.811 1.00 19.74 995 GLN A C 1
ATOM 787 O O . GLN A 1 102 ? 6.246 2.839 -8.509 1.00 19.88 995 GLN A O 1
ATOM 793 N N . LEU A 1 103 ? 8.376 3.472 -8.166 1.00 19.80 996 LEU A N 1
ATOM 794 C CA . LEU A 1 103 ? 8.568 2.568 -7.050 1.00 20.10 996 LEU A CA 1
ATOM 795 C C . LEU A 1 103 ? 9.430 3.226 -5.960 1.00 20.51 996 LEU A C 1
ATOM 796 O O . LEU A 1 103 ? 10.403 3.912 -6.244 1.00 20.28 996 LEU A O 1
ATOM 801 N N . VAL A 1 104 ? 9.034 3.025 -4.711 1.00 21.09 997 VAL A N 1
ATOM 802 C CA . VAL A 1 104 ? 9.791 3.513 -3.592 1.00 21.96 997 VAL A CA 1
ATOM 803 C C . VAL A 1 104 ? 10.766 2.408 -3.321 1.00 23.17 997 VAL A C 1
ATOM 804 O O . VAL A 1 104 ? 10.382 1.232 -3.347 1.00 23.46 997 VAL A O 1
ATOM 808 N N . VAL A 1 105 ? 12.030 2.762 -3.097 1.00 24.48 998 VAL A N 1
ATOM 809 C CA . VAL A 1 105 ? 13.085 1.744 -3.035 1.00 25.91 998 VAL A CA 1
ATOM 810 C C . VAL A 1 105 ? 14.276 2.083 -2.096 1.00 27.21 998 VAL A C 1
ATOM 811 O O . VAL A 1 105 ? 14.466 3.238 -1.678 1.00 26.85 998 VAL A O 1
ATOM 815 N N . LYS A 1 106 ? 15.075 1.068 -1.783 1.00 28.95 999 LYS A N 1
ATOM 816 C CA . LYS A 1 106 ? 16.244 1.229 -0.924 1.00 30.67 999 LYS A CA 1
ATOM 817 C C . LYS A 1 106 ? 17.582 1.482 -1.645 1.00 31.25 999 LYS A C 1
ATOM 818 O O . LYS A 1 106 ? 17.835 2.570 -2.125 1.00 31.04 999 LYS A O 1
ATOM 824 N N . ARG A 1 107 ? 18.430 0.463 -1.691 1.00 32.32 1000 ARG A N 1
ATOM 825 C CA . ARG A 1 107 ? 19.856 0.666 -1.475 1.00 33.42 1000 ARG A CA 1
ATOM 826 C C . ARG A 1 107 ? 20.354 1.976 -2.090 1.00 33.97 1000 ARG A C 1
ATOM 827 O O . ARG A 1 107 ? 20.674 2.912 -1.355 1.00 34.22 1000 ARG A O 1
ATOM 835 N N . ASP A 1 108 ? 20.432 2.079 -3.418 1.00 34.78 1001 ASP A N 1
ATOM 836 C CA . ASP A 1 108 ? 21.281 1.238 -4.301 1.00 35.28 1001 ASP A CA 1
ATOM 837 C C . ASP A 1 108 ? 20.807 -0.220 -4.415 1.00 35.22 1001 ASP A C 1
ATOM 838 O O . ASP A 1 108 ? 21.569 -1.110 -4.780 1.00 35.23 1001 ASP A O 1
ATOM 843 N N . ASP A 1 109 ? 19.536 -0.435 -4.081 1.00 34.98 1002 ASP A N 1
ATOM 844 C CA . ASP A 1 109 ? 18.617 -1.100 -4.993 1.00 34.95 1002 ASP A CA 1
ATOM 845 C C . ASP A 1 109 ? 18.341 -0.153 -6.141 1.00 34.77 1002 ASP A C 1
ATOM 846 O O . ASP A 1 109 ? 17.656 -0.492 -7.103 1.00 34.60 1002 ASP A O 1
ATOM 851 N N . VAL A 1 110 ? 18.892 1.045 -5.994 1.00 34.56 1003 VAL A N 1
ATOM 852 C CA . VAL A 1 110 ? 19.085 1.996 -7.062 1.00 34.51 1003 VAL A CA 1
ATOM 853 C C . VAL A 1 110 ? 20.570 2.157 -7.354 1.00 34.73 1003 VAL A C 1
ATOM 854 O O . VAL A 1 110 ? 21.216 3.025 -6.781 1.00 34.88 1003 VAL A O 1
ATOM 858 N N . TYR A 1 111 ? 21.108 1.324 -8.243 1.00 34.91 1004 TYR A N 1
ATOM 859 C CA . TYR A 1 111 ? 22.503 1.438 -8.667 1.00 35.06 1004 TYR A CA 1
ATOM 860 C C . TYR A 1 111 ? 22.789 2.737 -9.439 1.00 34.98 1004 TYR A C 1
ATOM 861 O O . TYR A 1 111 ? 21.904 3.301 -10.093 1.00 34.64 1004 TYR A O 1
ATOM 870 N N . THR A 1 112 ? 24.047 3.181 -9.381 1.00 34.90 1005 THR A N 1
ATOM 871 C CA . THR A 1 112 ? 24.406 4.523 -9.820 1.00 34.53 1005 THR A CA 1
ATOM 872 C C . THR A 1 112 ? 25.586 4.558 -10.802 1.00 34.45 1005 THR A C 1
ATOM 873 O O . THR A 1 112 ? 26.225 3.533 -11.071 1.00 34.13 1005 THR A O 1
ATOM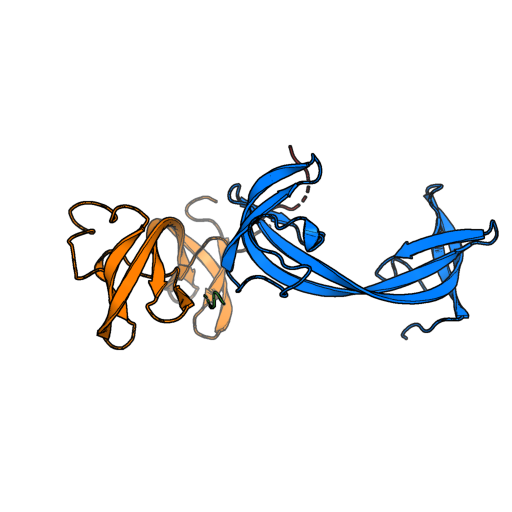 877 N N . ILE B 1 6 ? 22.023 -26.197 18.137 1.00 33.76 899 ILE B N 1
ATOM 878 C CA . ILE B 1 6 ? 23.077 -25.578 19.005 1.00 34.07 899 ILE B CA 1
ATOM 879 C C . ILE B 1 6 ? 23.613 -26.566 20.058 1.00 34.12 899 ILE B C 1
ATOM 880 O O . ILE B 1 6 ? 23.283 -26.463 21.253 1.00 33.82 899 ILE B O 1
ATOM 885 N N . THR B 1 7 ? 24.452 -27.503 19.593 1.00 34.39 900 THR B N 1
ATOM 886 C CA . THR B 1 7 ? 25.054 -28.581 20.424 1.00 34.34 900 THR B CA 1
ATOM 887 C C . THR B 1 7 ? 25.950 -28.097 21.574 1.00 34.18 900 THR B C 1
ATOM 888 O O . THR B 1 7 ? 26.221 -26.899 21.701 1.00 34.06 900 THR B O 1
ATOM 892 N N . ALA B 1 8 ? 26.384 -29.051 22.407 1.00 33.96 901 ALA B N 1
ATOM 893 C CA . ALA B 1 8 ? 27.317 -28.809 23.507 1.00 33.37 901 ALA B CA 1
ATOM 894 C C . ALA B 1 8 ? 28.531 -29.725 23.361 1.00 33.08 901 ALA B C 1
ATOM 895 O O . ALA B 1 8 ? 28.441 -30.932 23.589 1.00 33.34 901 ALA B O 1
ATOM 897 N N . GLY B 1 9 ? 29.661 -29.164 22.953 1.00 32.49 902 GLY B N 1
ATOM 898 C CA . GLY B 1 9 ? 29.739 -27.768 22.632 1.00 32.68 902 GLY B CA 1
ATOM 899 C C . GLY B 1 9 ? 30.264 -27.527 21.240 1.00 32.96 902 GLY B C 1
ATOM 900 O O . GLY B 1 9 ? 31.224 -28.166 20.811 1.00 33.42 902 GLY B O 1
ATOM 901 N N . GLN B 1 10 ? 29.626 -26.606 20.527 1.00 33.08 903 GLN B N 1
ATOM 902 C CA . GLN B 1 10 ? 30.117 -26.165 19.219 1.00 33.19 903 GLN B CA 1
ATOM 903 C C . GLN B 1 10 ? 31.138 -25.017 19.378 1.00 32.91 903 GLN B C 1
ATOM 904 O O . GLN B 1 10 ? 31.365 -24.526 20.495 1.00 32.65 903 GLN B O 1
ATOM 910 N N . LYS B 1 11 ? 31.762 -24.625 18.265 1.00 32.28 904 LYS B N 1
ATOM 911 C CA . LYS B 1 11 ? 32.666 -23.478 18.242 1.00 32.02 904 LYS B CA 1
ATOM 912 C C . LYS B 1 11 ? 31.889 -22.255 17.782 1.00 31.24 904 LYS B C 1
ATOM 913 O O . LYS B 1 11 ? 31.790 -21.973 16.594 1.00 31.37 904 LYS B O 1
ATOM 919 N N . VAL B 1 12 ? 31.319 -21.532 18.727 1.00 30.43 905 VAL B N 1
ATOM 920 C CA . VAL B 1 12 ? 30.587 -20.325 18.373 1.00 29.63 905 VAL B CA 1
ATOM 921 C C . VAL B 1 12 ? 31.400 -19.066 18.631 1.00 28.97 905 VAL B C 1
ATOM 922 O O . VAL B 1 12 ? 32.518 -19.128 19.124 1.00 28.72 905 VAL B O 1
ATOM 926 N N . ILE B 1 13 ? 30.816 -17.929 18.283 1.00 28.37 906 ILE B N 1
ATOM 927 C CA . ILE B 1 13 ? 31.400 -16.630 18.549 1.00 27.65 906 ILE B CA 1
ATOM 928 C C . ILE B 1 13 ? 30.507 -15.872 19.515 1.00 27.52 906 ILE B C 1
ATOM 929 O O . ILE B 1 13 ? 29.324 -15.655 19.260 1.00 27.30 906 ILE B O 1
ATOM 934 N N . SER B 1 14 ? 31.099 -15.492 20.640 1.00 27.82 907 SER B N 1
ATOM 935 C CA . SER B 1 14 ? 30.424 -14.691 21.641 1.00 27.81 907 SER B CA 1
ATOM 936 C C . SER B 1 14 ? 31.374 -13.608 22.136 1.00 27.57 907 SER B C 1
ATOM 937 O O . SER B 1 14 ? 32.544 -13.592 21.761 1.00 27.72 907 SER B O 1
ATOM 940 N N . LYS B 1 15 ? 30.859 -12.706 22.968 1.00 27.40 908 LYS B N 1
ATOM 941 C CA . LYS B 1 15 ? 31.647 -11.590 23.470 1.00 27.37 908 LYS B CA 1
ATOM 942 C C . LYS B 1 15 ? 32.338 -11.952 24.784 1.00 27.48 908 LYS B C 1
ATOM 943 O O . LYS B 1 15 ? 31.705 -12.487 25.706 1.00 27.87 908 LYS B O 1
ATOM 949 N N . HIS B 1 16 ? 33.644 -11.692 24.843 1.00 27.12 909 HIS B N 1
ATOM 950 C CA . HIS B 1 16 ? 34.415 -11.802 26.074 1.00 26.50 909 HIS B CA 1
ATOM 951 C C . HIS B 1 16 ? 34.146 -10.493 26.790 1.00 26.86 909 HIS B C 1
ATOM 952 O O . HIS B 1 16 ? 33.653 -9.543 26.155 1.00 27.10 909 HIS B O 1
ATOM 959 N N . LYS B 1 17 ? 34.431 -10.415 28.090 1.00 26.55 910 LYS B N 1
ATOM 960 C CA . LYS B 1 17 ? 34.167 -9.151 28.778 1.00 26.45 910 LYS B CA 1
ATOM 961 C C . LYS B 1 17 ? 35.335 -8.179 28.670 1.00 26.28 910 LYS B C 1
ATOM 962 O O . LYS B 1 17 ? 35.345 -7.120 29.300 1.00 26.89 910 LYS B O 1
ATOM 968 N N . ASN B 1 18 ? 36.316 -8.498 27.845 1.00 25.79 911 ASN B N 1
ATOM 969 C CA . ASN B 1 18 ? 37.220 -7.429 27.445 1.00 25.50 911 ASN B CA 1
ATOM 970 C C . ASN B 1 18 ? 36.590 -6.620 26.301 1.00 24.75 911 ASN B C 1
ATOM 971 O O . ASN B 1 18 ? 37.245 -5.767 25.706 1.00 25.02 911 ASN B O 1
ATOM 976 N N . GLY B 1 19 ? 35.319 -6.899 26.007 1.00 23.46 912 GLY B N 1
ATOM 977 C CA . GLY B 1 19 ? 34.600 -6.196 24.974 1.00 22.48 912 GLY B CA 1
ATOM 978 C C . GLY B 1 19 ? 34.822 -6.797 23.603 1.00 22.32 912 GLY B C 1
ATOM 979 O O . GLY B 1 19 ? 34.150 -6.412 22.642 1.00 22.05 912 GLY B O 1
ATOM 980 N N . ARG B 1 20 ? 35.739 -7.763 23.517 1.00 22.29 913 ARG B N 1
ATOM 981 C CA . ARG B 1 20 ? 36.130 -8.386 22.249 1.00 22.16 913 ARG B CA 1
ATOM 982 C C . ARG B 1 20 ? 35.376 -9.670 21.902 1.00 22.50 913 ARG B C 1
ATOM 983 O O . ARG B 1 20 ? 35.026 -10.468 22.783 1.00 22.40 913 ARG B O 1
ATOM 991 N N . PHE B 1 21 ? 35.139 -9.856 20.602 1.00 23.01 914 PHE B N 1
ATOM 992 C CA . PHE B 1 21 ? 34.566 -11.100 20.055 1.00 23.41 914 PHE B CA 1
ATOM 993 C C . PHE B 1 21 ? 35.647 -12.177 19.892 1.00 23.42 914 PHE B C 1
ATOM 994 O O . PHE B 1 21 ? 36.726 -11.922 19.335 1.00 23.99 914 PHE B O 1
ATOM 1002 N N . TYR B 1 22 ? 35.341 -13.365 20.393 1.00 22.70 915 TYR B N 1
ATOM 1003 C CA . TYR B 1 22 ? 36.237 -14.486 20.350 1.00 22.54 915 TYR B CA 1
ATOM 1004 C C . TYR B 1 22 ? 35.432 -15.736 20.085 1.00 22.04 915 TYR B C 1
ATOM 1005 O O . TYR B 1 22 ? 34.247 -15.831 20.406 1.00 21.00 915 TYR B O 1
ATOM 1014 N N . GLN B 1 23 ? 36.123 -16.716 19.534 1.00 21.86 916 GLN B N 1
ATOM 1015 C CA . GLN B 1 23 ? 35.595 -18.038 19.385 1.00 21.77 916 GLN B CA 1
ATOM 1016 C C . GLN B 1 23 ? 35.485 -18.744 20.731 1.00 22.07 916 GLN B C 1
ATOM 1017 O O . GLN B 1 23 ? 36.366 -18.622 21.596 1.00 22.19 916 GLN B O 1
ATOM 1023 N N . CYS B 1 24 ? 34.397 -19.500 20.872 1.00 22.45 917 CYS B N 1
ATOM 1024 C CA . CYS B 1 24 ? 34.010 -20.151 22.116 1.00 22.45 917 CYS B CA 1
ATOM 1025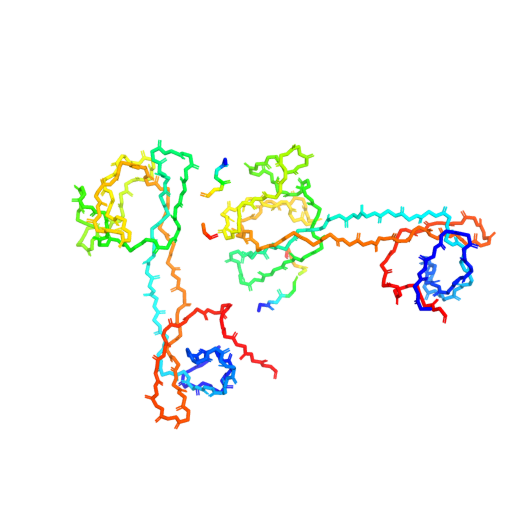 C C . CYS B 1 24 ? 33.739 -21.625 21.937 1.00 22.49 917 CYS B C 1
ATOM 1026 O O . CYS B 1 24 ? 34.008 -22.214 20.900 1.00 22.62 917 CYS B O 1
ATOM 1029 N N . GLU B 1 25 ? 33.181 -22.197 22.988 1.00 22.87 918 GLU B N 1
ATOM 1030 C CA . GLU B 1 25 ? 32.857 -23.598 23.070 1.00 23.01 918 GLU B CA 1
ATOM 1031 C C . GLU B 1 25 ? 31.830 -23.615 24.198 1.00 22.71 918 GLU B C 1
ATOM 1032 O O . GLU B 1 25 ? 32.107 -23.171 25.326 1.00 22.59 918 GLU B O 1
ATOM 1038 N N . VAL B 1 26 ? 30.630 -24.068 23.855 1.00 22.48 919 VAL B N 1
ATOM 1039 C CA . VAL B 1 26 ? 29.550 -24.243 24.804 1.00 22.16 919 VAL B CA 1
ATOM 1040 C C . VAL B 1 26 ? 29.905 -25.383 25.741 1.00 21.88 919 VAL B C 1
ATOM 1041 O O . VAL B 1 26 ? 30.307 -26.453 25.313 1.00 22.03 919 VAL B O 1
ATOM 1045 N N . VAL B 1 27 ? 29.800 -25.136 27.033 1.00 22.36 920 VAL B N 1
ATOM 1046 C CA . VAL B 1 27 ? 29.937 -26.199 28.020 1.00 22.60 920 VAL B CA 1
ATOM 1047 C C . VAL B 1 27 ? 28.528 -26.604 28.347 1.00 22.58 920 VAL B C 1
ATOM 1048 O O . VAL B 1 27 ? 28.210 -27.771 28.375 1.00 22.56 920 VAL B O 1
ATOM 1052 N N . ARG B 1 28 ? 27.682 -25.609 28.588 1.00 23.30 921 ARG B N 1
ATOM 1053 C CA . ARG B 1 28 ? 26.369 -25.845 29.160 1.00 23.84 921 ARG B CA 1
ATOM 1054 C C . ARG B 1 28 ? 25.281 -25.138 28.400 1.00 23.91 921 ARG B C 1
ATOM 1055 O O . ARG B 1 28 ? 25.463 -24.035 27.914 1.00 23.88 921 ARG B O 1
ATOM 1063 N N . LEU B 1 29 ? 24.158 -25.817 28.279 1.00 24.69 922 LEU B N 1
ATOM 1064 C CA . LEU B 1 29 ? 22.898 -25.162 27.994 1.00 25.82 922 LEU B CA 1
ATOM 1065 C C . LEU B 1 29 ? 22.246 -25.149 29.356 1.00 25.74 922 LEU B C 1
ATOM 1066 O O . LEU B 1 29 ? 22.230 -26.170 30.031 1.00 25.71 922 LEU B O 1
ATOM 1071 N N . THR B 1 30 ? 21.779 -23.984 29.790 1.00 26.14 923 THR B N 1
ATOM 1072 C CA . THR B 1 30 ? 20.919 -23.885 30.968 1.00 26.11 923 THR B CA 1
ATOM 1073 C C . THR B 1 30 ? 19.732 -23.024 30.563 1.00 26.15 923 THR B C 1
ATOM 1074 O O . THR B 1 30 ? 19.765 -22.325 29.539 1.00 26.10 923 THR B O 1
ATOM 1078 N N . THR B 1 31 ? 18.676 -23.085 31.366 1.00 26.05 924 THR B N 1
ATOM 1079 C CA . THR B 1 31 ? 17.600 -22.117 31.264 1.00 25.27 924 THR B CA 1
ATOM 1080 C C . THR B 1 31 ? 17.558 -21.343 32.569 1.00 24.83 924 THR B C 1
ATOM 1081 O O . THR B 1 31 ? 17.580 -21.919 33.663 1.00 24.97 924 THR B O 1
ATOM 1085 N N . GLU B 1 32 ? 17.563 -20.026 32.430 1.00 24.29 925 GLU B N 1
ATOM 1086 C CA . GLU B 1 32 ? 17.423 -19.124 33.543 1.00 23.90 925 GLU B CA 1
ATOM 1087 C C . GLU B 1 32 ? 16.107 -18.408 33.368 1.00 23.46 925 GLU B C 1
ATOM 1088 O O . GLU B 1 32 ? 15.802 -17.926 32.267 1.00 23.50 925 GLU B O 1
ATOM 1094 N N . THR B 1 33 ? 15.323 -18.354 34.444 1.00 22.71 926 THR B N 1
ATOM 1095 C CA . THR B 1 33 ? 14.088 -17.571 34.452 1.00 21.85 926 THR B CA 1
ATOM 1096 C C . THR B 1 33 ? 14.361 -16.127 34.909 1.00 21.52 926 THR B C 1
ATOM 1097 O O . THR B 1 33 ? 15.183 -15.880 35.799 1.00 21.75 926 THR B O 1
ATOM 1101 N N . PHE B 1 34 ? 13.702 -15.179 34.255 1.00 20.87 927 PHE B N 1
ATOM 1102 C CA . PHE B 1 34 ? 13.709 -13.780 34.660 1.00 20.26 927 PHE B CA 1
ATOM 1103 C C . PHE B 1 34 ? 12.266 -13.343 34.820 1.00 20.16 927 PHE B C 1
ATOM 1104 O O . PHE B 1 34 ? 11.368 -13.970 34.233 1.00 21.03 927 PHE B O 1
ATOM 1112 N N . TYR B 1 35 ? 12.031 -12.277 35.590 1.00 19.13 928 TYR B N 1
ATOM 1113 C CA . TYR B 1 35 ? 10.678 -11.792 35.840 1.00 18.23 928 TYR B CA 1
ATOM 1114 C C . TYR B 1 35 ? 10.497 -10.402 35.253 1.00 18.14 928 TYR B C 1
ATOM 1115 O O . TYR B 1 35 ? 11.321 -9.517 35.484 1.00 18.36 928 TYR B O 1
ATOM 1124 N N . GLU B 1 36 ? 9.430 -10.224 34.475 1.00 17.96 929 GLU B N 1
ATOM 1125 C CA . GLU B 1 36 ? 9.033 -8.902 33.952 1.00 17.72 929 GLU B CA 1
ATOM 1126 C C . GLU B 1 36 ? 8.040 -8.233 34.894 1.00 17.13 929 GLU B C 1
ATOM 1127 O O . GLU B 1 36 ? 6.939 -8.750 35.122 1.00 16.55 929 GLU B O 1
ATOM 1133 N N . VAL B 1 37 ? 8.440 -7.083 35.428 1.00 16.71 930 VAL B N 1
ATOM 1134 C CA . VAL B 1 37 ? 7.585 -6.312 36.320 1.00 16.71 930 VAL B CA 1
ATOM 1135 C C . VAL B 1 37 ? 7.506 -4.849 35.889 1.00 17.56 930 VAL B C 1
ATOM 1136 O O . VAL B 1 37 ? 8.412 -4.339 35.207 1.00 17.49 930 VAL B O 1
ATOM 1140 N N . ASN B 1 38 ? 6.399 -4.207 36.266 1.00 18.07 931 ASN B N 1
ATOM 1141 C CA . ASN B 1 38 ? 6.200 -2.791 36.067 1.00 18.71 931 ASN B CA 1
ATOM 1142 C C . ASN B 1 38 ? 6.524 -2.076 37.366 1.00 19.36 931 ASN B C 1
ATOM 1143 O O . ASN B 1 38 ? 6.141 -2.544 38.447 1.00 18.78 931 ASN B O 1
ATOM 1148 N N . PHE B 1 39 ? 7.189 -0.928 37.254 1.00 19.61 932 PHE B N 1
ATOM 1149 C CA . PHE B 1 39 ? 7.497 -0.145 38.423 1.00 20.05 932 PHE B CA 1
ATOM 1150 C C . PHE B 1 39 ? 6.507 0.953 38.740 1.00 21.00 932 PHE B C 1
ATOM 1151 O O . PHE B 1 39 ? 5.707 1.356 37.892 1.00 21.07 932 PHE B O 1
ATOM 1159 N N . ASP B 1 40 ? 6.569 1.390 40.001 1.00 22.41 933 ASP B N 1
ATOM 1160 C CA . ASP B 1 40 ? 5.723 2.429 40.586 1.00 23.90 933 ASP B CA 1
ATOM 1161 C C . ASP B 1 40 ? 5.648 3.707 39.753 1.00 24.18 933 ASP B C 1
ATOM 1162 O O . ASP B 1 40 ? 4.822 4.589 40.022 1.00 24.13 933 ASP B O 1
ATOM 1167 N N . ASP B 1 41 ? 6.518 3.805 38.751 1.00 24.52 934 ASP B N 1
ATOM 1168 C CA . ASP B 1 41 ? 6.736 5.061 38.054 1.00 24.51 934 ASP B CA 1
ATOM 1169 C C . ASP B 1 41 ? 6.885 4.869 36.552 1.00 24.43 934 ASP B C 1
ATOM 1170 O O . ASP B 1 41 ? 7.838 5.353 35.944 1.00 25.21 934 ASP B O 1
ATOM 1175 N N . GLY B 1 42 ? 5.929 4.166 35.962 1.00 24.02 935 GLY B N 1
ATOM 1176 C CA . GLY B 1 42 ? 5.861 3.997 34.511 1.00 23.34 935 GLY B CA 1
ATOM 1177 C C . GLY B 1 42 ? 6.990 3.186 33.915 1.00 22.59 935 GLY B C 1
ATOM 1178 O O . GLY B 1 42 ? 7.021 2.939 32.703 1.00 22.09 935 GLY B O 1
ATOM 1179 N N . SER B 1 43 ? 7.919 2.782 34.776 1.00 21.87 936 SER B N 1
ATOM 1180 C CA . SER B 1 43 ? 9.124 2.096 34.346 1.00 21.45 936 SER B CA 1
ATOM 1181 C C . SER B 1 43 ? 8.872 0.596 34.344 1.00 20.93 936 SER B C 1
ATOM 1182 O O . SER B 1 43 ? 7.815 0.125 34.791 1.00 20.89 936 SER B O 1
ATOM 1185 N N . PHE B 1 44 ? 9.826 -0.151 33.797 1.00 20.41 937 PHE B N 1
ATOM 1186 C CA . PHE B 1 44 ? 9.811 -1.606 33.933 1.00 19.99 937 PHE B CA 1
ATOM 1187 C C . PHE B 1 44 ? 11.238 -2.141 33.955 1.00 20.26 937 PHE B C 1
ATOM 1188 O O . PHE B 1 44 ? 12.194 -1.400 33.749 1.00 19.83 937 PHE B O 1
ATOM 1196 N N . SER B 1 45 ? 11.360 -3.420 34.278 1.00 20.77 938 SER B N 1
ATOM 1197 C CA . SER B 1 45 ? 12.584 -4.146 34.064 1.00 21.67 938 SER B CA 1
ATOM 1198 C C . SER B 1 45 ? 12.201 -5.563 33.643 1.00 22.00 938 SER B C 1
ATOM 1199 O O . SER B 1 45 ? 11.231 -6.128 34.160 1.00 22.67 938 SER B O 1
ATOM 1202 N N . ASP B 1 46 ? 12.926 -6.136 32.694 1.00 21.95 939 ASP B N 1
ATOM 1203 C CA . ASP B 1 46 ? 12.596 -7.499 32.284 1.00 22.30 939 ASP B CA 1
ATOM 1204 C C . ASP B 1 46 ? 13.716 -8.493 32.557 1.00 22.22 939 ASP B C 1
ATOM 1205 O O . ASP B 1 46 ? 13.675 -9.615 32.063 1.00 21.89 939 ASP B O 1
ATOM 1210 N N . ASN B 1 47 ? 14.705 -8.063 33.342 1.00 22.19 940 ASN B N 1
ATOM 1211 C CA . ASN B 1 47 ? 15.860 -8.879 33.664 1.00 22.10 940 ASN B CA 1
ATOM 1212 C C . ASN B 1 47 ? 15.984 -9.136 35.144 1.00 22.38 940 ASN B C 1
ATOM 1213 O O . ASN B 1 47 ? 17.082 -9.349 35.652 1.00 23.04 940 ASN B O 1
ATOM 1218 N N . LEU B 1 48 ? 14.860 -9.124 35.848 1.00 22.60 941 LEU B N 1
ATOM 1219 C CA . LEU B 1 48 ? 14.886 -9.325 37.294 1.00 22.58 941 LEU B CA 1
ATOM 1220 C C . LEU B 1 48 ? 14.786 -10.786 37.620 1.00 22.28 941 LEU B C 1
ATOM 1221 O O . LEU B 1 48 ? 14.020 -11.512 37.023 1.00 22.17 941 LEU B O 1
ATOM 1226 N N . TYR B 1 49 ? 15.578 -11.210 38.583 1.00 22.18 942 TYR B N 1
ATOM 1227 C CA . TYR B 1 49 ? 15.568 -12.583 39.006 1.00 21.89 942 TYR B CA 1
ATOM 1228 C C . TYR B 1 49 ? 14.383 -12.772 39.959 1.00 20.88 942 TYR B C 1
ATOM 1229 O O . TYR B 1 49 ? 13.999 -11.829 40.650 1.00 20.55 942 TYR B O 1
ATOM 1238 N N . PRO B 1 50 ? 13.809 -13.995 39.993 1.00 19.74 943 PRO B N 1
ATOM 1239 C CA . PRO B 1 50 ? 12.803 -14.412 40.958 1.00 19.16 943 PRO B CA 1
ATOM 1240 C C . PRO B 1 50 ? 13.160 -14.034 42.404 1.00 18.97 943 PRO B C 1
ATOM 1241 O O . PRO B 1 50 ? 12.290 -13.602 43.160 1.00 18.36 943 PRO B O 1
ATOM 1245 N N . GLU B 1 51 ? 14.438 -14.200 42.762 1.00 18.85 944 GLU B N 1
ATOM 1246 C CA . GLU B 1 51 ? 14.951 -13.925 44.110 1.00 18.55 944 GLU B CA 1
ATOM 1247 C C . GLU B 1 51 ? 14.854 -12.451 44.483 1.00 18.15 944 GLU B C 1
ATOM 1248 O O . GLU B 1 51 ? 14.951 -12.107 45.653 1.00 17.70 944 GLU B O 1
ATOM 1254 N N . ASP B 1 52 ? 14.665 -11.586 43.484 1.00 17.71 945 ASP B N 1
ATOM 1255 C CA . ASP B 1 52 ? 14.500 -10.145 43.740 1.00 17.10 945 ASP B CA 1
ATOM 1256 C C . ASP B 1 52 ? 13.120 -9.740 44.251 1.00 15.73 945 ASP B C 1
ATOM 1257 O O . ASP B 1 52 ? 12.987 -8.655 44.811 1.00 15.69 945 ASP B O 1
ATOM 1262 N N . ILE B 1 53 ? 12.098 -10.576 44.034 1.00 14.51 946 ILE B N 1
ATOM 1263 C CA . ILE B 1 53 ? 10.773 -10.338 44.649 1.00 13.16 946 ILE B CA 1
ATOM 1264 C C . ILE B 1 53 ? 10.842 -10.691 46.132 1.00 12.52 946 ILE B C 1
ATOM 1265 O O . ILE B 1 53 ? 10.931 -11.854 46.474 1.00 12.05 946 ILE B O 1
ATOM 1270 N N . VAL B 1 54 ? 10.789 -9.688 46.995 1.00 11.83 947 VAL B N 1
ATOM 1271 C CA . VAL B 1 54 ? 10.950 -9.924 48.415 1.00 12.37 947 VAL B CA 1
ATOM 1272 C C . VAL B 1 54 ? 9.618 -10.103 49.146 1.00 12.17 947 VAL B C 1
ATOM 1273 O O . VAL B 1 54 ? 9.572 -10.667 50.248 1.00 11.48 947 VAL B O 1
ATOM 1277 N N . SER B 1 55 ? 8.549 -9.620 48.521 1.00 12.72 948 SER B N 1
ATOM 1278 C CA . SER B 1 55 ? 7.184 -9.795 49.038 1.00 13.18 948 SER B CA 1
ATOM 1279 C C . SER B 1 55 ? 6.753 -11.259 49.131 1.00 13.95 948 SER B C 1
ATOM 1280 O O . SER B 1 55 ? 5.936 -11.613 50.002 1.00 14.61 948 SER B O 1
ATOM 1283 N N . GLN B 1 56 ? 7.294 -12.121 48.266 1.00 14.03 949 GLN B N 1
ATOM 1284 C CA . GLN B 1 56 ? 6.967 -13.544 48.373 1.00 14.35 949 GLN B CA 1
ATOM 1285 C C . GLN B 1 56 ? 8.107 -14.420 47.922 1.00 14.36 949 GLN B C 1
ATOM 1286 O O . GLN B 1 56 ? 9.107 -13.926 47.438 1.00 14.59 949 GLN B O 1
ATOM 1292 N N . ASP B 1 57 ? 7.937 -15.731 48.064 1.00 14.56 950 ASP B N 1
ATOM 1293 C CA . ASP B 1 57 ? 9.027 -16.671 47.848 1.00 14.36 950 ASP B CA 1
ATOM 1294 C C . ASP B 1 57 ? 8.849 -17.372 46.529 1.00 14.10 950 ASP B C 1
ATOM 1295 O O . ASP B 1 57 ? 8.186 -18.406 46.457 1.00 13.88 950 ASP B O 1
ATOM 1300 N N . CYS B 1 58 ? 9.449 -16.807 45.483 1.00 13.92 951 CYS B N 1
ATOM 1301 C CA . CYS B 1 58 ? 9.204 -17.287 44.142 1.00 13.15 951 CYS B CA 1
ATOM 1302 C C . CYS B 1 58 ? 10.219 -18.351 43.746 1.00 13.92 951 CYS B C 1
ATOM 1303 O O . CYS B 1 58 ? 10.052 -19.050 42.749 1.00 13.65 951 CYS B O 1
ATOM 1306 N N . LEU B 1 59 ? 11.286 -18.470 44.526 1.00 14.67 952 LEU B N 1
ATOM 1307 C CA . LEU B 1 59 ? 12.324 -19.432 44.197 1.00 15.61 952 LEU B CA 1
ATOM 1308 C C . LEU B 1 59 ? 11.846 -20.814 44.602 1.00 16.50 952 LEU B C 1
ATOM 1309 O O . LEU B 1 59 ? 12.147 -21.844 43.947 1.00 16.81 952 LEU B O 1
ATOM 1314 N N . GLN B 1 60 ? 11.060 -20.803 45.677 1.00 17.33 953 GLN B N 1
ATOM 1315 C CA . GLN B 1 60 ? 10.493 -21.988 46.271 1.00 17.19 953 GLN B CA 1
ATOM 1316 C C . GLN B 1 60 ? 9.123 -22.276 45.660 1.00 17.42 953 GLN B C 1
ATOM 1317 O O . GLN B 1 60 ? 8.799 -23.440 45.396 1.00 17.94 953 GLN B O 1
ATOM 1323 N N . PHE B 1 61 ? 8.343 -21.231 45.369 1.00 17.27 954 PHE B N 1
ATOM 1324 C CA . PHE B 1 61 ? 6.927 -21.431 45.023 1.00 17.37 954 PHE B CA 1
ATOM 1325 C C . PHE B 1 61 ? 6.446 -21.157 43.584 1.00 17.68 954 PHE B C 1
ATOM 1326 O O . PHE B 1 61 ? 5.354 -21.613 43.209 1.00 17.99 954 PHE B O 1
ATOM 1334 N N . GLY B 1 62 ? 7.224 -20.408 42.800 1.00 17.55 955 GLY B N 1
ATOM 1335 C CA . GLY B 1 62 ? 6.786 -19.967 41.475 1.00 17.22 955 GLY B CA 1
ATOM 1336 C C . GLY B 1 62 ? 6.493 -18.480 41.398 1.00 17.21 955 GLY B C 1
ATOM 1337 O O . GLY B 1 62 ? 6.468 -17.786 42.402 1.00 16.76 955 GLY B O 1
ATOM 1338 N N . PRO B 1 63 ? 6.271 -17.966 40.185 1.00 17.97 956 PRO B N 1
ATOM 1339 C CA . PRO B 1 63 ? 6.029 -16.513 40.031 1.00 18.18 956 PRO B CA 1
ATOM 1340 C C . PRO B 1 63 ? 4.731 -16.019 40.698 1.00 18.18 956 PRO B C 1
ATOM 1341 O O . PRO B 1 63 ? 3.834 -16.829 40.987 1.00 18.35 956 PRO B O 1
ATOM 1345 N N . PRO B 1 64 ? 4.635 -14.696 40.948 1.00 18.02 957 PRO B N 1
ATOM 1346 C CA . PRO B 1 64 ? 3.392 -14.148 41.431 1.00 17.83 957 PRO B CA 1
ATOM 1347 C C . PRO B 1 64 ? 2.343 -14.336 40.354 1.00 18.02 957 PRO B C 1
ATOM 1348 O O . PRO B 1 64 ? 2.668 -14.698 39.214 1.00 18.35 957 PRO B O 1
ATOM 1352 N N . ALA B 1 65 ? 1.084 -14.101 40.700 1.00 17.78 958 ALA B N 1
ATOM 1353 C CA . ALA B 1 65 ? 0.076 -13.931 39.672 1.00 17.18 958 ALA B CA 1
ATOM 1354 C C . ALA B 1 65 ? 0.435 -12.671 38.907 1.00 16.92 958 ALA B C 1
ATOM 1355 O O . ALA B 1 65 ? 0.931 -11.686 39.468 1.00 16.85 958 ALA B O 1
ATOM 1357 N N . GLU B 1 66 ? 0.222 -12.724 37.607 1.00 16.82 959 GLU B N 1
ATOM 1358 C CA . GLU B 1 66 ? 0.364 -11.558 36.774 1.00 16.37 959 GLU B CA 1
ATOM 1359 C C . GLU B 1 66 ? -0.615 -10.519 37.289 1.00 15.80 959 GLU B C 1
ATOM 1360 O O . GLU B 1 66 ? -1.685 -10.863 37.761 1.00 15.48 959 GLU B O 1
ATOM 1366 N N . GLY B 1 67 ? -0.229 -9.247 37.207 1.00 16.01 960 GLY B N 1
ATOM 1367 C CA . GLY B 1 67 ? -0.985 -8.152 37.808 1.00 15.06 960 GLY B CA 1
ATOM 1368 C C . GLY B 1 67 ? -0.876 -8.105 39.328 1.00 14.91 960 GLY B C 1
ATOM 1369 O O . GLY B 1 67 ? -1.566 -7.304 39.967 1.00 15.30 960 GLY B O 1
ATOM 1370 N N . GLU B 1 68 ? -0.009 -8.935 39.922 1.00 14.10 961 GLU B N 1
ATOM 1371 C CA . GLU B 1 68 ? 0.142 -8.941 41.372 1.00 13.18 961 GLU B CA 1
ATOM 1372 C C . GLU B 1 68 ? 1.059 -7.843 41.880 1.00 13.31 961 GLU B C 1
ATOM 1373 O O . GLU B 1 68 ? 2.152 -7.603 41.334 1.00 13.12 961 GLU B O 1
ATOM 1379 N N . VAL B 1 69 ? 0.604 -7.170 42.939 1.00 13.22 962 VAL B N 1
ATOM 1380 C CA . VAL B 1 69 ? 1.438 -6.197 43.616 1.00 12.52 962 VAL B CA 1
ATOM 1381 C C . VAL B 1 69 ? 2.576 -6.970 44.209 1.00 12.40 962 VAL B C 1
ATOM 1382 O O . VAL B 1 69 ? 2.347 -7.984 44.872 1.00 13.01 962 VAL B O 1
ATOM 1386 N N . VAL B 1 70 ? 3.794 -6.531 43.901 1.00 11.56 963 VAL B N 1
ATOM 1387 C CA . VAL B 1 70 ? 5.002 -7.118 44.451 1.00 10.86 963 VAL B CA 1
ATOM 1388 C C . VAL B 1 70 ? 5.991 -6.046 44.922 1.00 11.03 963 VAL B C 1
ATOM 1389 O O . VAL B 1 70 ? 6.017 -4.925 44.407 1.00 11.00 963 VAL B O 1
ATOM 1393 N N . GLN B 1 71 ? 6.791 -6.402 45.916 1.00 11.17 964 GLN B N 1
ATOM 1394 C CA . GLN B 1 71 ? 7.890 -5.568 46.396 1.00 11.11 964 GLN B CA 1
ATOM 1395 C C . GLN B 1 71 ? 9.175 -6.173 45.836 1.00 10.69 964 GLN B C 1
ATOM 1396 O O . GLN B 1 71 ? 9.473 -7.351 46.077 1.00 10.87 964 GLN B O 1
ATOM 1402 N N . VAL B 1 72 ? 9.921 -5.378 45.076 1.00 10.15 965 VAL B N 1
ATOM 1403 C CA . VAL B 1 72 ? 11.094 -5.884 44.371 1.00 9.84 965 VAL B CA 1
ATOM 1404 C C . VAL B 1 72 ? 12.354 -5.115 44.733 1.00 10.13 965 VAL B C 1
ATOM 1405 O O . VAL B 1 72 ? 12.328 -3.876 44.851 1.00 9.91 965 VAL B O 1
ATOM 1409 N N . ARG B 1 73 ? 13.438 -5.880 44.926 1.00 10.21 966 ARG B N 1
ATOM 1410 C CA . ARG B 1 73 ? 14.753 -5.348 45.223 1.00 10.40 966 ARG B CA 1
ATOM 1411 C C . ARG B 1 73 ? 15.510 -4.969 43.950 1.00 10.99 966 ARG B C 1
ATOM 1412 O O . ARG B 1 73 ? 15.822 -5.815 43.105 1.00 11.81 966 ARG B O 1
ATOM 1420 N N . TRP B 1 74 ? 15.782 -3.676 43.810 1.00 11.60 967 TRP B N 1
ATOM 1421 C CA . TRP B 1 74 ? 16.445 -3.125 42.630 1.00 11.49 967 TRP B CA 1
ATOM 1422 C C . TRP B 1 74 ? 17.964 -3.303 42.734 1.00 11.27 967 TRP B C 1
ATOM 1423 O O . TRP B 1 74 ? 18.464 -3.698 43.793 1.00 11.31 967 TRP B O 1
ATOM 1434 N N . THR B 1 75 ? 18.688 -3.003 41.653 1.00 10.98 968 THR B N 1
ATOM 1435 C CA . THR B 1 75 ? 20.156 -3.166 41.588 1.00 11.05 968 THR B CA 1
ATOM 1436 C C . THR B 1 75 ? 20.897 -2.436 42.717 1.00 11.85 968 THR B C 1
ATOM 1437 O O . THR B 1 75 ? 21.989 -2.835 43.113 1.00 12.18 968 THR B O 1
ATOM 1441 N N . ASP B 1 76 ? 20.288 -1.374 43.236 1.00 12.50 969 ASP B N 1
ATOM 1442 C CA . ASP B 1 76 ? 20.799 -0.661 44.404 1.00 12.60 969 ASP B CA 1
ATOM 1443 C C . ASP B 1 76 ? 20.444 -1.329 45.728 1.00 12.70 969 ASP B C 1
ATOM 1444 O O . ASP B 1 76 ? 20.619 -0.729 46.798 1.00 13.13 969 ASP B O 1
ATOM 1449 N N . GLY B 1 77 ? 19.916 -2.544 45.674 1.00 12.65 970 GLY B N 1
ATOM 1450 C CA . GLY B 1 77 ? 19.601 -3.273 46.902 1.00 12.81 970 GLY B CA 1
ATOM 1451 C C . GLY B 1 77 ? 18.394 -2.739 47.666 1.00 12.92 970 GLY B C 1
ATOM 1452 O O . GLY B 1 77 ? 18.092 -3.257 48.726 1.00 12.95 970 GLY B O 1
ATOM 1453 N N . GLN B 1 78 ? 17.701 -1.729 47.119 1.00 12.56 971 GLN B N 1
ATOM 1454 C CA . GLN B 1 78 ? 16.511 -1.119 47.747 1.00 12.17 971 GLN B CA 1
ATOM 1455 C C . GLN B 1 78 ? 15.181 -1.723 47.270 1.00 11.60 971 GLN B C 1
ATOM 1456 O O . GLN B 1 78 ? 15.048 -2.167 46.124 1.00 11.78 971 GLN B O 1
ATOM 1462 N N . VAL B 1 79 ? 14.179 -1.703 48.140 1.00 10.92 972 VAL B N 1
ATOM 1463 C CA . VAL B 1 79 ? 12.870 -2.270 47.780 1.00 10.17 972 VAL B CA 1
ATOM 1464 C C . VAL B 1 79 ? 11.906 -1.203 47.220 1.00 9.68 972 VAL B C 1
ATOM 1465 O O . VAL B 1 79 ? 11.731 -0.114 47.794 1.00 8.18 972 VAL B O 1
ATOM 1469 N N . TYR B 1 80 ? 11.330 -1.543 46.060 1.00 9.59 973 TYR B N 1
ATOM 1470 C CA . TYR B 1 80 ? 10.381 -0.699 45.345 1.00 8.57 973 TYR B CA 1
ATOM 1471 C C . TYR B 1 80 ? 9.093 -1.421 44.997 1.00 8.49 973 TYR B C 1
ATOM 1472 O O . TYR B 1 80 ? 9.090 -2.601 44.667 1.00 8.23 973 TYR B O 1
ATOM 1481 N N . GLY B 1 81 ? 8.002 -0.667 45.038 1.00 8.96 974 GLY B N 1
ATOM 1482 C CA . GLY B 1 81 ? 6.680 -1.149 44.655 1.00 9.04 974 GLY B CA 1
ATOM 1483 C C . GLY B 1 81 ? 6.501 -1.302 43.167 1.00 9.11 974 GLY B C 1
ATOM 1484 O O . GLY B 1 81 ? 6.939 -0.444 42.368 1.00 9.06 974 GLY B O 1
ATOM 1485 N N . ALA B 1 82 ? 5.849 -2.409 42.804 1.00 9.45 975 ALA B N 1
ATOM 1486 C CA . ALA B 1 82 ? 5.649 -2.804 41.404 1.00 9.46 975 ALA B CA 1
ATOM 1487 C C . ALA B 1 82 ? 4.542 -3.837 41.271 1.00 9.49 975 ALA B C 1
ATOM 1488 O O . ALA B 1 82 ? 3.971 -4.280 42.260 1.00 9.76 975 ALA B O 1
ATOM 1490 N N . LYS B 1 83 ? 4.261 -4.208 40.029 1.00 9.82 976 LYS B N 1
ATOM 1491 C CA . LYS B 1 83 ? 3.319 -5.258 39.673 1.00 9.88 976 LYS B CA 1
ATOM 1492 C C . LYS B 1 83 ? 3.974 -6.320 38.763 1.00 10.14 976 LYS B C 1
ATOM 1493 O O . LYS B 1 83 ? 4.751 -6.005 37.855 1.00 9.99 976 LYS B O 1
ATOM 1499 N N . PHE B 1 84 ? 3.628 -7.580 38.965 1.00 10.53 977 PHE B N 1
ATOM 1500 C CA . PHE B 1 84 ? 4.162 -8.613 38.107 1.00 11.02 977 PHE B CA 1
ATOM 1501 C C . PHE B 1 84 ? 3.464 -8.579 36.754 1.00 12.01 977 PHE B C 1
ATOM 1502 O O . PHE B 1 84 ? 2.292 -8.208 36.642 1.00 12.59 977 PHE B O 1
ATOM 1510 N N . VAL B 1 85 ? 4.201 -8.938 35.710 1.00 12.76 978 VAL B N 1
ATOM 1511 C CA . VAL B 1 85 ? 3.620 -9.061 34.388 1.00 12.99 978 VAL B CA 1
ATOM 1512 C C . VAL B 1 85 ? 3.806 -10.491 33.895 1.00 13.34 978 VAL B C 1
ATOM 1513 O O . VAL B 1 85 ? 2.832 -11.212 33.696 1.00 13.20 978 VAL B O 1
ATOM 1517 N N . ALA B 1 86 ? 5.047 -10.918 33.707 1.00 14.11 979 ALA B N 1
ATOM 1518 C CA . ALA B 1 86 ? 5.267 -12.311 33.299 1.00 14.87 979 ALA B CA 1
ATOM 1519 C C . ALA B 1 86 ? 6.668 -12.812 33.557 1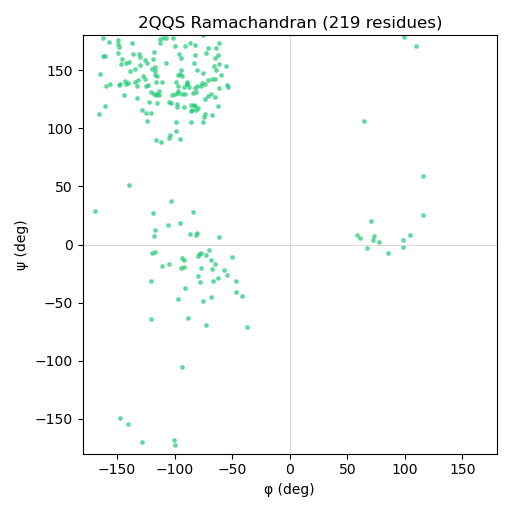.00 14.95 979 A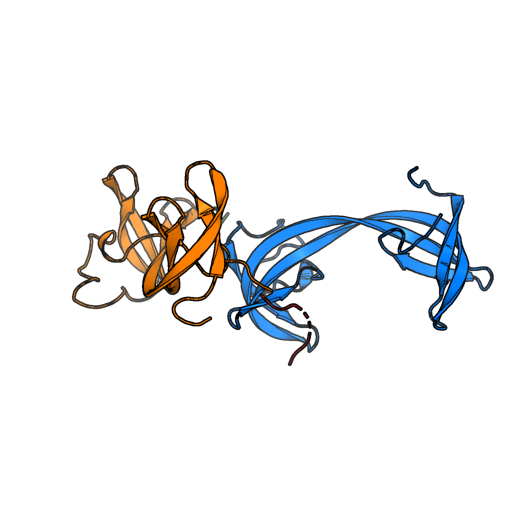LA B C 1
ATOM 1520 O O . ALA B 1 86 ? 7.586 -12.045 33.774 1.00 14.96 979 ALA B O 1
ATOM 1522 N N . SER B 1 87 ? 6.798 -14.125 33.556 1.00 15.81 980 SER B N 1
ATOM 1523 C CA . SER B 1 87 ? 8.063 -14.789 33.813 1.00 16.92 980 SER B CA 1
ATOM 1524 C C . SER B 1 87 ? 8.725 -15.164 32.490 1.00 16.98 980 SER B C 1
ATOM 1525 O O . SER B 1 87 ? 8.179 -15.919 31.695 1.00 16.72 980 SER B O 1
ATOM 1528 N N . HIS B 1 88 ? 9.904 -14.611 32.256 1.00 17.45 981 HIS B N 1
ATOM 1529 C CA . HIS B 1 88 ? 10.590 -14.819 30.989 1.00 17.83 981 HIS B CA 1
ATOM 1530 C C . HIS B 1 88 ? 11.743 -15.812 31.121 1.00 17.60 981 HIS B C 1
ATOM 1531 O O . HIS B 1 88 ? 12.845 -15.455 31.505 1.00 17.44 981 HIS B O 1
ATOM 1538 N N . PRO B 1 89 ? 11.465 -17.080 30.823 1.00 17.96 982 PRO B N 1
ATOM 1539 C CA . PRO B 1 89 ? 12.448 -18.153 30.945 1.00 18.64 982 PRO B CA 1
ATOM 1540 C C . PRO B 1 89 ? 13.368 -18.210 29.725 1.00 19.03 982 PRO B C 1
ATOM 1541 O O . PRO B 1 89 ? 12.903 -18.412 28.605 1.00 19.43 982 PRO B O 1
ATOM 1545 N N . ILE B 1 90 ? 14.664 -18.038 29.917 1.00 19.24 983 ILE B N 1
ATOM 1546 C CA . ILE B 1 90 ? 15.494 -17.798 28.760 1.00 19.48 983 ILE B CA 1
ATOM 1547 C C . ILE B 1 90 ? 16.525 -18.879 28.545 1.00 20.21 983 ILE B C 1
ATOM 1548 O O . ILE B 1 90 ? 17.059 -19.439 29.507 1.00 20.10 983 ILE B O 1
ATOM 1553 N N . GLN B 1 91 ? 16.796 -19.142 27.261 1.00 20.94 984 GLN B N 1
ATOM 1554 C CA . GLN B 1 91 ? 17.782 -20.135 26.829 1.00 21.36 984 GLN B CA 1
ATOM 1555 C C . GLN B 1 91 ? 19.205 -19.588 26.869 1.00 21.53 984 GLN B C 1
ATOM 1556 O O . GLN B 1 91 ? 19.551 -18.655 26.129 1.00 21.53 984 GLN B O 1
ATOM 1562 N N . MET B 1 92 ? 20.018 -20.190 27.734 1.00 21.58 985 MET B N 1
ATOM 1563 C CA . MET B 1 92 ? 21.341 -19.687 28.044 1.00 21.51 985 MET B CA 1
ATOM 1564 C C . MET B 1 92 ? 22.416 -20.668 27.649 1.00 21.97 985 MET B C 1
ATOM 1565 O O . MET B 1 92 ? 22.237 -21.907 27.682 1.00 22.02 985 MET B O 1
ATOM 1570 N N . TYR B 1 93 ? 23.553 -20.081 27.301 1.00 22.05 986 TYR B N 1
ATOM 1571 C CA . TYR B 1 93 ? 24.697 -20.801 26.843 1.00 21.67 986 TYR B CA 1
ATOM 1572 C C . TYR B 1 93 ? 25.891 -20.349 27.657 1.00 21.79 986 TYR B C 1
ATOM 1573 O O . TYR B 1 93 ? 26.290 -19.169 27.600 1.00 21.52 986 TYR B O 1
ATOM 1582 N N . GLN B 1 94 ? 26.446 -21.288 28.430 1.00 21.87 987 GLN B N 1
ATOM 1583 C CA . GLN B 1 94 ? 27.718 -21.081 29.109 1.00 22.03 987 GLN B CA 1
ATOM 1584 C C . GLN B 1 94 ? 28.890 -21.284 28.151 1.00 22.55 987 GLN B C 1
ATOM 1585 O O . GLN B 1 94 ? 29.096 -22.394 27.647 1.00 22.78 987 GLN B O 1
ATOM 1591 N N . VAL B 1 95 ? 29.670 -20.228 27.932 1.00 22.84 988 VAL B N 1
ATOM 1592 C CA . VAL B 1 95 ? 30.754 -20.261 26.939 1.00 23.17 988 VAL B CA 1
ATOM 1593 C C . VAL B 1 95 ? 32.155 -20.087 27.522 1.00 23.16 988 VAL B C 1
ATOM 1594 O O . VAL B 1 95 ? 32.361 -19.262 28.416 1.00 22.85 988 VAL B O 1
ATOM 1598 N N . GLU B 1 96 ? 33.109 -20.856 26.994 1.00 23.27 989 GLU B N 1
ATOM 1599 C CA . GLU B 1 96 ? 34.501 -20.752 27.440 1.00 23.45 989 GLU B CA 1
ATOM 1600 C C . GLU B 1 96 ? 35.425 -20.255 26.340 1.00 22.82 989 GLU B C 1
ATOM 1601 O O . GLU B 1 96 ? 35.245 -20.602 25.171 1.00 22.78 989 GLU B O 1
ATOM 1607 N N . PHE B 1 97 ? 36.431 -19.482 26.735 1.00 21.89 990 PHE B N 1
ATOM 1608 C CA . PHE B 1 97 ? 37.384 -18.908 25.796 1.00 21.45 990 PHE B CA 1
ATOM 1609 C C . PHE B 1 97 ? 38.791 -19.556 25.836 1.00 21.45 990 PHE B C 1
ATOM 1610 O O . PHE B 1 97 ? 39.059 -20.455 26.627 1.00 21.04 990 PHE B O 1
ATOM 1618 N N . GLU B 1 98 ? 39.672 -19.083 24.951 1.00 22.08 991 GLU B N 1
ATOM 1619 C CA . GLU B 1 98 ? 41.090 -19.488 24.860 1.00 22.01 991 GLU B CA 1
ATOM 1620 C C . GLU B 1 98 ? 41.739 -19.637 26.241 1.00 21.73 991 GLU B C 1
ATOM 1621 O O . GLU B 1 98 ? 42.495 -20.592 26.487 1.00 21.94 991 GLU B O 1
ATOM 1627 N N . ASP B 1 99 ? 41.486 -18.669 27.125 1.00 21.04 992 ASP B N 1
ATOM 1628 C CA . ASP B 1 99 ? 42.046 -18.720 28.470 1.00 20.51 992 ASP B CA 1
ATOM 1629 C C . ASP B 1 99 ? 41.308 -19.733 29.317 1.00 19.88 992 ASP B C 1
ATOM 1630 O O . ASP B 1 99 ? 41.932 -20.604 29.942 1.00 20.42 992 ASP B O 1
ATOM 1635 N N . GLY B 1 100 ? 39.983 -19.654 29.297 1.00 18.54 993 GLY B N 1
ATOM 1636 C CA . GLY B 1 100 ? 39.160 -20.521 30.115 1.00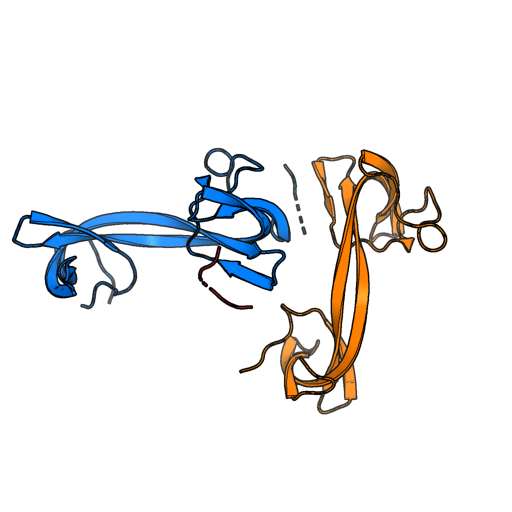 17.37 993 GLY B CA 1
ATOM 1637 C C . GLY B 1 100 ? 38.397 -19.688 31.121 1.00 16.79 993 GLY B C 1
ATOM 1638 O O . GLY B 1 100 ? 38.027 -20.163 32.211 1.00 16.15 993 GLY B O 1
ATOM 1639 N N . SER B 1 101 ? 38.199 -18.420 30.752 1.00 16.16 994 SER B N 1
ATOM 1640 C CA . SER B 1 101 ? 37.176 -17.601 31.364 1.00 15.24 994 SER B CA 1
ATOM 1641 C C . SER B 1 101 ? 35.863 -18.117 30.822 1.00 15.23 994 SER B C 1
ATOM 1642 O O . SER B 1 101 ? 35.837 -18.880 29.844 1.00 15.33 994 SER B O 1
ATOM 1645 N N . GLN B 1 102 ? 34.772 -17.740 31.475 1.00 15.54 995 GLN B N 1
ATOM 1646 C CA . GLN B 1 102 ? 33.472 -18.323 31.157 1.00 15.78 995 GLN B CA 1
ATOM 1647 C C . GLN B 1 102 ? 32.344 -17.343 31.376 1.00 16.32 995 GLN B C 1
ATOM 1648 O O . GLN B 1 102 ? 32.333 -16.629 32.365 1.00 16.76 995 GLN B O 1
ATOM 1654 N N . LEU B 1 103 ? 31.399 -17.312 30.442 1.00 17.34 996 LEU B N 1
ATOM 1655 C CA . LEU B 1 103 ? 30.232 -16.418 30.552 1.00 18.15 996 LEU B CA 1
ATOM 1656 C C . LEU B 1 103 ? 28.930 -17.123 30.216 1.00 18.71 996 LEU B C 1
ATOM 1657 O O . LEU B 1 103 ? 28.864 -17.953 29.312 1.00 19.19 996 LEU B O 1
ATOM 1662 N N . VAL B 1 104 ? 27.903 -16.809 30.979 1.00 19.35 997 VAL B N 1
ATOM 1663 C CA . VAL B 1 104 ? 26.585 -17.278 30.647 1.00 20.09 997 VAL B CA 1
ATOM 1664 C C . VAL B 1 104 ? 25.877 -16.125 29.938 1.00 20.81 997 VAL B C 1
ATOM 1665 O O . VAL B 1 104 ? 25.488 -15.118 30.539 1.00 20.69 997 VAL B O 1
ATOM 1669 N N . VAL B 1 105 ? 25.773 -16.292 28.632 1.00 21.77 998 VAL B N 1
ATOM 1670 C CA . VAL B 1 105 ? 25.204 -15.314 27.739 1.00 22.58 998 VAL B CA 1
ATOM 1671 C C . VAL B 1 105 ? 23.919 -15.926 27.209 1.00 23.64 998 VAL B C 1
ATOM 1672 O O . VAL B 1 105 ? 23.610 -17.073 27.532 1.00 23.42 998 VAL B O 1
ATOM 1676 N N . LYS B 1 106 ? 23.173 -15.171 26.400 1.00 25.31 999 LYS B N 1
ATOM 1677 C CA . LYS B 1 106 ? 22.003 -15.727 25.717 1.00 26.92 999 LYS B CA 1
ATOM 1678 C C . LYS B 1 106 ? 22.251 -16.121 24.270 1.00 28.20 999 LYS B C 1
ATOM 1679 O O . LYS B 1 106 ? 23.384 -16.105 23.782 1.00 28.21 999 LYS B O 1
ATOM 1685 N N . ARG B 1 107 ? 21.167 -16.481 23.595 1.00 30.22 1000 ARG B N 1
ATOM 1686 C CA . ARG B 1 107 ? 21.233 -16.875 22.199 1.00 31.99 1000 ARG B CA 1
ATOM 1687 C C . ARG B 1 107 ? 21.582 -15.687 21.343 1.00 32.48 1000 ARG B C 1
ATOM 1688 O O . ARG B 1 107 ? 22.442 -15.783 20.471 1.00 32.93 1000 ARG B O 1
ATOM 1696 N N . ASP B 1 108 ? 20.934 -14.555 21.586 1.00 33.48 1001 ASP B N 1
ATOM 1697 C CA . ASP B 1 108 ? 21.219 -13.393 20.748 1.00 34.54 1001 ASP B CA 1
ATOM 1698 C C . ASP B 1 108 ? 22.432 -12.632 21.241 1.00 34.56 1001 ASP B C 1
ATOM 1699 O O . ASP B 1 108 ? 22.545 -11.416 21.051 1.00 34.26 1001 ASP B O 1
ATOM 1704 N N . ASP B 1 109 ? 23.319 -13.396 21.885 1.00 34.88 1002 ASP B N 1
ATOM 1705 C CA . ASP B 1 109 ? 24.698 -13.027 22.166 1.00 35.22 1002 ASP B CA 1
ATOM 1706 C C . ASP B 1 109 ? 25.642 -14.033 21.493 1.00 35.47 1002 ASP B C 1
ATOM 1707 O O . ASP B 1 109 ? 26.858 -13.841 21.485 1.00 35.45 1002 ASP B O 1
ATOM 1712 N N . VAL B 1 110 ? 25.072 -15.099 20.929 1.00 35.77 1003 VAL B N 1
ATOM 1713 C CA . VAL B 1 110 ? 25.840 -16.211 20.349 1.00 36.00 1003 VAL B CA 1
ATOM 1714 C C . VAL B 1 110 ? 25.671 -16.321 18.821 1.00 36.36 1003 VAL B C 1
ATOM 1715 O O . VAL B 1 110 ? 24.546 -16.329 18.320 1.00 36.81 1003 VAL B O 1
ATOM 1719 N N . TYR B 1 111 ? 26.788 -16.393 18.094 1.00 36.74 1004 TYR B N 1
ATOM 1720 C CA . TYR B 1 111 ? 26.800 -16.366 16.619 1.00 37.25 1004 TYR B CA 1
ATOM 1721 C C . TYR B 1 111 ? 27.409 -17.644 16.036 1.00 37.32 1004 TYR B C 1
ATOM 1722 O O . TYR B 1 111 ? 28.265 -18.256 16.673 1.00 37.22 1004 TYR B O 1
ATOM 1731 N N . THR B 1 112 ? 26.982 -18.038 14.827 1.00 37.58 1005 THR B N 1
ATOM 1732 C CA . THR B 1 112 ? 27.556 -19.205 14.124 1.00 37.90 1005 THR B CA 1
ATOM 1733 C C . THR B 1 112 ? 27.554 -19.033 12.606 1.00 38.18 1005 THR B C 1
ATOM 1734 O O . THR B 1 112 ? 27.686 -17.912 12.105 1.00 38.30 1005 THR B O 1
ATOM 1738 N N . LEU B 1 113 ? 27.424 -20.154 11.888 1.00 38.29 1006 LEU B N 1
ATOM 1739 C CA . LEU B 1 113 ? 27.294 -20.182 10.422 1.00 38.54 1006 LEU B CA 1
ATOM 1740 C C . LEU B 1 113 ? 28.444 -19.475 9.706 1.00 38.59 1006 LEU B C 1
ATOM 1741 O O . LEU B 1 113 ? 29.558 -19.991 9.661 1.00 39.01 1006 LEU B O 1
ATOM 1746 N N . ARG C 2 2 ? 7.219 6.017 29.007 1.00 46.86 17 ARG C N 1
ATOM 1747 C CA . ARG C 2 2 ? 5.891 5.379 28.950 1.00 47.04 17 ARG C CA 1
ATOM 1748 C C . ARG C 2 2 ? 6.002 3.891 28.736 1.00 46.82 17 ARG C C 1
ATOM 1749 O O . ARG C 2 2 ? 5.377 3.350 27.842 1.00 46.58 17 ARG C O 1
ATOM 1757 N N . HIS C 2 3 ? 6.776 3.236 29.596 1.00 46.94 18 HIS C N 1
ATOM 1758 C CA . HIS C 2 3 ? 7.354 1.938 29.294 1.00 46.82 18 HIS C CA 1
ATOM 1759 C C . HIS C 2 3 ? 8.306 2.232 28.113 1.00 46.79 18 HIS C C 1
ATOM 1760 O O . HIS C 2 3 ? 7.835 2.505 27.007 1.00 46.65 18 HIS C O 1
ATOM 1767 N N . ARG C 2 4 ? 9.631 2.241 28.323 1.00 46.67 19 ARG C N 1
ATOM 1768 C CA . ARG C 2 4 ? 10.330 2.619 29.568 1.00 46.24 19 ARG C CA 1
ATOM 1769 C C . ARG C 2 4 ? 11.120 1.530 30.283 1.00 46.36 19 ARG C C 1
ATOM 1770 O O . ARG C 2 4 ? 10.726 1.085 31.365 1.00 46.39 19 ARG C O 1
ATOM 1790 N N . VAL C 2 6 ? 14.682 -1.600 29.861 1.00 46.89 21 VAL C N 1
ATOM 1791 C CA . VAL C 2 6 ? 15.397 -2.736 29.206 1.00 46.25 21 VAL C CA 1
ATOM 1792 C C . VAL C 2 6 ? 16.518 -2.286 28.291 1.00 46.30 21 VAL C C 1
ATOM 1793 O O . VAL C 2 6 ? 16.214 -1.455 27.363 1.00 46.26 21 VAL C O 1
ATOM 1797 N N . ARG D 2 2 ? 19.522 -15.692 14.649 1.00 40.29 17 ARG D N 1
ATOM 1798 C CA . ARG D 2 2 ? 18.098 -15.901 14.367 1.00 39.83 17 ARG D CA 1
ATOM 1799 C C . ARG D 2 2 ? 17.880 -15.985 12.861 1.00 39.60 17 ARG D C 1
ATOM 1800 O O . ARG D 2 2 ? 18.735 -15.573 12.074 1.00 39.10 17 ARG D O 1
ATOM 1808 N N . HIS D 2 3 ? 16.735 -16.534 12.466 1.00 39.45 18 HIS D N 1
ATOM 1809 C CA . HIS D 2 3 ? 16.395 -16.635 11.060 1.00 39.13 18 HIS D CA 1
ATOM 1810 C C . HIS D 2 3 ? 15.525 -15.487 10.640 1.00 38.74 18 HIS D C 1
ATOM 1811 O O . HIS D 2 3 ? 14.966 -14.802 11.477 1.00 38.58 18 HIS D O 1
ATOM 1818 N N . ARG D 2 4 ? 15.419 -15.296 9.333 1.00 38.71 19 ARG D N 1
ATOM 1819 C CA . ARG D 2 4 ? 14.693 -14.167 8.764 1.00 38.90 19 ARG D CA 1
ATOM 1820 C C . ARG D 2 4 ? 13.150 -14.129 8.802 1.00 38.97 19 ARG D C 1
ATOM 1821 O O . ARG D 2 4 ? 12.592 -13.025 8.709 1.00 39.33 19 ARG D O 1
ATOM 1841 N N . VAL D 2 6 ? 9.716 -16.084 7.098 1.00 40.45 21 VAL D N 1
ATOM 1842 C CA . VAL D 2 6 ? 8.671 -16.028 6.032 1.00 41.30 21 VAL D CA 1
ATOM 1843 C C . VAL D 2 6 ? 7.500 -17.067 6.203 1.00 42.01 21 VAL D C 1
ATOM 1844 O O . VAL D 2 6 ? 6.915 -17.539 5.212 1.00 41.63 21 VAL D O 1
ATOM 1848 N N . LEU D 2 7 ? 7.194 -17.440 7.476 1.00 42.92 22 LEU D N 1
ATOM 1849 C CA . LEU D 2 7 ? 5.922 -18.160 7.785 1.00 43.50 22 LEU D CA 1
ATOM 1850 C C . LEU D 2 7 ? 5.029 -17.204 8.629 1.00 43.60 22 LEU D C 1
ATOM 1851 O O . LEU D 2 7 ? 5.539 -16.174 9.072 1.00 43.43 22 LEU D O 1
ATOM 1856 N N . ARG D 2 8 ? 3.765 -17.539 8.949 1.00 43.61 23 ARG D N 1
ATOM 1857 C CA . ARG D 2 8 ? 2.999 -18.756 8.576 1.00 43.69 23 ARG D CA 1
ATOM 1858 C C . ARG D 2 8 ? 3.813 -20.042 8.265 1.00 43.67 23 ARG D C 1
ATOM 1859 O O . ARG D 2 8 ? 3.343 -20.997 7.631 1.00 43.26 23 ARG D O 1
#

CATH classification: 2.30.30.140 (+1 more: 3.10.330.70)

Secondary structure (DSSP, 8-state):
----TT-EEEEE-TTS-EEEEE--EEEEEEEEEE--TTSB-EEEE-GGGB-SS-HHHH-PPPTT-EEEEE-TTS-EEEEEEEEEEEEEEEEEE-TTS-EEEE-SSSEE-/--TT---EEE-TTS-EEE--EEEEEEEEEEEEEETTS-EEEEE-GGGB-SS-HHHH-PPPTT-EEEEE-TTS-EEEEEEEEEEEEEEEEEE-SS--EEEEEGGG-B--/----/-B----

Organism: Homo sapiens (NCBI:txid9606)

GO terms:
  GO:0010507 negative regulation of autophagy (P, IMP)
  GO:0010629 negative regulation of gene expression (P, IMP)
  GO:0008270 zinc ion binding (F, IDA)
  GO:0140005 histone H4K20me2 reader activity (F, IDA)
  GO:0005634 nucleus (C, EXP)
  GO:0140681 histone H3K36me2/H3K36me3 demethylase activity (F, EXP)
  GO:0140684 histone H3K9me2/H3K9me3 demethylase activity (F, EXP)
  GO:0005515 protein binding (F, IPI)
  GO:0031625 ubiquitin protein ligase binding (F, IPI)
  GO:0005654 nucleoplasm (C, TAS)
  GO:0032452 histone demethylase activity (F, TAS)
  GO:0001650 fibrillar center (C, IDA)
  GO:0005654 nucleoplasm (C, IDA)
  GO:0051864 histone H3K36 demethylase activity (F, IDA)
  GO:0005634 nucleus (C, IDA)
  GO:0045892 negative regulation of DNA-templated transcription (P, IDA)
  GO:0005634 nucleus (C, IMP)
  GO:0140684 histone H3K9me2/H3K9me3 demethylase activity (F, IMP)

InterPro domains:
  IPR001965 Zinc finger, PHD-type [SM00249] (709-767)
  IPR001965 Zinc finger, PHD-type [SM00249] (829-885)
  IPR002999 Tudor domain [SM00333] (897-954)
  IPR002999 Tudor domain [SM00333] (955-1011)
  IPR003347 JmjC domain [PF02373] (175-291)
  IPR003347 JmjC domain [PS51184] (142-308)
  IPR003347 JmjC domain [SM00558] (142-308)
  IPR003349 JmjN domain [PF02375] (15-49)
  IPR003349 JmjN domain [PS51183] (14-56)
  IPR003349 JmjN domain [SM00545] (13-55)
  IPR011011 Zinc finger, FYVE/PHD-type [SSF57903] (732-768)
  IPR013083 Zinc finger, RING/FYVE/PHD-type [G3DSA:3.30.40.10] (727-770)
  IPR013083 Zinc finger, RING/FYVE/PHD-type [G3DSA:3.30.40.10] (771-886)
  IPR019787 Zinc finger, PHD-finger [PF13831] (732-766)
  IPR034732 Extended PHD (ePHD) domain [PS51805] (772-885)
  IPR040477 Lysine-specific demethylase 4-like, Tudor domain [PF18104] (902-936)
  IPR040477 Lysine-specific demethylase 4-like, Tudor domain [PF18104] (960-994)
  IPR047479 Lysine-specific demethylase 4A, first Tudor domain [cd20463] (899-953)
  IPR047481 Lysine-specific demethylase 4A, second Tudor domain [cd20466] (956-1011)
  IPR047482 Lysine-specific demethylase 4A, extended PHD finger [cd15713] (775-884)

Radius of gyration: 22.9 Å; Cα contacts (8 Å, |Δi|>4): 497; chains: 4; bounding box: 44×44×68 Å

Foldseek 3Di:
DDDDAQDWWWADDPVGDIDTWGFHDKDWAKFFWKQFPVRDIDGRHHQVQFPADRCVPVNDDDAQQWTWGQDPVRDIGIIGTHDMDTFMWTWIAGPVGDIDIGDDCNTHD/DDQWDFWWFADVVRDIATWIFHDKDKAKFWWKAFPPRRIDGHHHQVQFPQDRCVPPNDDPAQDWTWGQDPVRDTGIIGTHDMHIFIWTWIAGPVGDIDIDGPVRIGDD/DDDD/DDDDDD

B-factor: mean 23.24, std 8.93, range [2.0, 53.54]

Nearest PDB structures (foldseek):
  5d6w-assembly2_B  TM=9.609E-01  e=4.402E-19  Homo sapiens
  9gp4-assembly1_A  TM=9.505E-01  e=2.031E-18  Homo sapiens
  9gii-assembly1_A  TM=9.560E-01  e=3.824E-18  Homo sapiens
  9h44-assembly1_A  TM=7.551E-01  e=7.993E-15  Homo sapiens
  4uc4-assembly1_B  TM=7.020E-01  e=1.586E-14  Homo sapiens